Protein AF-I0H9I6-F1 (afdb_monomer_lite)

Organism: Actinoplanes missouriensis (strain ATCC 14538 / DSM 43046 / CBS 188.64 / JCM 3121 / NBRC 102363 / NCIMB 12654 / NRRL B-3342 / UNCC 431) (NCBI:txid512565)

Foldseek 3Di:
DDPPPQQWADACPVVQQVLLVVDQDPVWDNDDCSLQPADPVQFDLQAQQDQKWAGQFAPPLQLCVQQVQFKAWDPDDPGTTITGLDDDRDNSNVSSNSVSSRPTPVSNMHRRRLVPDAPVNNVVSLVCVVVVLVSLVVQLVVQCPDPDPSSVSSSVSSVSSNVCNVPVSQSNSQQVNVCSVPVGIDDPPDDGDHD

Radius of gyration: 16.51 Å; chains: 1; bounding box: 48×42×39 Å

Sequence (195 aa):
MSERNEAQYWDPLPHLGAVFAAEPRPDLRSDLKATFQGKWHERNWRNVPGPIYGAMTDNCWVGRLHAPRHVLYGGDLDYEQEFLYRQPRNVEELHAVVDAVQEDPWAGWACDGDHHWTLSLVREWWQDRRRLRDWITTKHSRWSTSDRDDEREAATGLTDYLAYLDDGLEADLRLYCYFLDNQVGPTAGDHLPPL

pLDDT: mean 91.11, std 12.3, range [34.41, 98.62]

Secondary structure (DSSP, 8-state):
-----PPPP---GGGHHHHHHHS--TTS--SHHHH----GGG--TTSPSSS-EESS---TTTHHHH-TTTEEEEEETTEEEEEESS---SHHHHHHHHHHHHT-TT--EES-GGGT--HHHHHHHHHTHHHHHHHHHHHHHHHTT-SSHHHHHHHHHHHHHHHHHHTTHHHHHHHHHHHHHHSS---TT--PPP-

Structure (mmCIF, N/CA/C/O backbone):
data_AF-I0H9I6-F1
#
_entry.id   AF-I0H9I6-F1
#
loop_
_atom_site.group_PDB
_atom_site.id
_atom_site.type_symbol
_atom_site.label_atom_id
_atom_site.label_alt_id
_atom_site.label_comp_id
_atom_site.label_asym_id
_atom_site.label_entity_id
_atom_site.label_seq_id
_atom_site.pdbx_PDB_ins_code
_atom_site.Cartn_x
_atom_site.Cartn_y
_atom_site.Cartn_z
_atom_site.occupancy
_atom_site.B_iso_or_equiv
_atom_site.auth_seq_id
_atom_site.auth_comp_id
_atom_site.auth_asym_id
_atom_site.auth_atom_id
_atom_site.pdbx_PDB_model_num
ATOM 1 N N . MET A 1 1 ? -28.450 12.922 -11.225 1.00 34.41 1 MET A N 1
ATOM 2 C CA . MET A 1 1 ? -27.788 13.099 -9.917 1.00 34.41 1 MET A CA 1
ATOM 3 C C . MET A 1 1 ? -27.258 11.737 -9.529 1.00 34.41 1 MET A C 1
ATOM 5 O O . MET A 1 1 ? -28.058 10.882 -9.193 1.00 34.41 1 MET A O 1
ATOM 9 N N . SER A 1 2 ? -25.964 11.491 -9.735 1.00 35.00 2 SER A N 1
ATOM 10 C CA . SER A 1 2 ? -25.335 10.247 -9.287 1.00 35.00 2 SER A CA 1
ATOM 11 C C . SER A 1 2 ? -25.079 10.405 -7.798 1.00 35.00 2 SER A C 1
ATOM 13 O O . SER A 1 2 ? -24.340 11.314 -7.415 1.00 35.00 2 SER A O 1
ATOM 15 N N . GLU A 1 3 ? -25.719 9.583 -6.973 1.00 36.78 3 GLU A N 1
ATOM 16 C CA . GLU A 1 3 ? -25.303 9.399 -5.586 1.00 36.78 3 GLU A CA 1
ATOM 17 C C . GLU A 1 3 ? -23.823 9.015 -5.625 1.00 36.78 3 GLU A C 1
ATOM 19 O O . GLU A 1 3 ? -23.436 8.009 -6.223 1.00 36.78 3 GLU A O 1
ATOM 24 N N . ARG A 1 4 ? -22.965 9.887 -5.091 1.00 41.91 4 ARG A N 1
ATOM 25 C CA . ARG A 1 4 ? -21.615 9.477 -4.731 1.00 41.91 4 ARG A CA 1
ATOM 26 C C . ARG A 1 4 ? -21.821 8.516 -3.576 1.00 41.91 4 ARG A C 1
ATOM 28 O O . ARG A 1 4 ? -22.164 8.958 -2.488 1.00 41.91 4 ARG A O 1
ATOM 35 N N . ASN A 1 5 ? -21.705 7.223 -3.857 1.00 44.41 5 ASN A N 1
ATOM 36 C CA . ASN A 1 5 ? -21.603 6.204 -2.830 1.00 44.41 5 ASN A CA 1
ATOM 37 C C . ASN A 1 5 ? -20.409 6.620 -1.957 1.00 44.41 5 ASN A C 1
ATOM 39 O O . ASN A 1 5 ? -19.275 6.619 -2.445 1.00 44.41 5 ASN A O 1
ATOM 43 N N . GLU A 1 6 ? -20.669 7.136 -0.755 1.00 56.31 6 GLU A N 1
ATOM 44 C CA . GLU A 1 6 ? -19.610 7.508 0.180 1.00 56.31 6 GLU A CA 1
ATOM 45 C C . GLU A 1 6 ? -18.795 6.244 0.433 1.00 56.31 6 GLU A C 1
ATOM 47 O O . GLU A 1 6 ? -19.338 5.218 0.838 1.00 56.31 6 GLU A O 1
ATOM 52 N N . ALA A 1 7 ? -17.511 6.281 0.075 1.00 69.75 7 ALA A N 1
ATOM 53 C CA . ALA A 1 7 ? -16.651 5.123 0.221 1.00 69.75 7 ALA A CA 1
ATOM 54 C C . ALA A 1 7 ? -16.622 4.734 1.706 1.00 69.75 7 ALA A C 1
ATOM 56 O O . ALA A 1 7 ? -16.229 5.535 2.550 1.00 69.75 7 ALA A O 1
ATOM 57 N N . GLN A 1 8 ? -17.085 3.529 2.023 1.00 84.94 8 GLN A N 1
ATOM 58 C CA . GLN A 1 8 ? -16.972 2.945 3.353 1.00 84.94 8 GLN A CA 1
ATOM 59 C C . GLN A 1 8 ? -15.623 2.228 3.464 1.00 84.94 8 GLN A C 1
ATOM 61 O O . GLN A 1 8 ? -15.109 1.718 2.465 1.00 84.94 8 GLN A O 1
ATOM 66 N N . TYR A 1 9 ? -15.051 2.165 4.670 1.00 91.62 9 TYR A N 1
ATOM 67 C CA . TYR A 1 9 ? -13.919 1.272 4.915 1.00 91.62 9 TYR A CA 1
ATOM 68 C C . TYR A 1 9 ? -14.351 -0.182 4.688 1.00 91.62 9 TYR A C 1
ATOM 70 O O . TYR A 1 9 ? -15.350 -0.626 5.258 1.00 91.62 9 TYR A O 1
ATOM 78 N N . TRP A 1 10 ? -13.590 -0.910 3.875 1.00 95.19 10 TRP A N 1
ATOM 79 C CA . TRP A 1 10 ? -13.770 -2.338 3.649 1.00 95.19 10 TRP A CA 1
ATOM 80 C C . TRP A 1 10 ? -12.590 -3.082 4.274 1.00 95.19 10 TRP A C 1
ATOM 82 O O . TRP A 1 10 ? -11.452 -2.870 3.865 1.00 95.19 10 TRP A O 1
ATOM 92 N N . ASP A 1 11 ? -12.865 -3.913 5.281 1.00 96.06 11 ASP A N 1
ATOM 93 C CA . ASP A 1 11 ? -11.850 -4.698 5.985 1.00 96.06 11 ASP A CA 1
ATOM 94 C C . ASP A 1 11 ? -11.500 -5.969 5.182 1.00 96.06 11 ASP A C 1
ATOM 96 O O . ASP A 1 11 ? -12.363 -6.839 5.029 1.00 96.06 11 ASP A O 1
ATOM 100 N N . PRO A 1 12 ? -10.262 -6.117 4.671 1.00 96.62 12 PRO A N 1
ATOM 101 C CA . PRO A 1 12 ? -9.860 -7.293 3.906 1.00 96.62 12 PRO A CA 1
ATOM 102 C C . PRO A 1 12 ? -9.609 -8.539 4.766 1.00 96.62 12 PRO A C 1
ATOM 104 O O . PRO A 1 12 ? -9.652 -9.657 4.240 1.00 96.62 12 PRO A O 1
ATOM 107 N N . LEU A 1 13 ? -9.317 -8.397 6.065 1.00 96.50 13 LEU A N 1
ATOM 108 C CA . LEU A 1 13 ? -8.799 -9.500 6.882 1.00 96.50 13 LEU A CA 1
ATOM 109 C C . LEU A 1 13 ? -9.767 -10.690 7.005 1.00 96.50 13 LEU A C 1
ATOM 111 O O . LEU A 1 13 ? -9.312 -11.829 6.843 1.00 96.50 13 LEU A O 1
ATOM 115 N N . PRO A 1 14 ? -11.089 -10.496 7.194 1.00 96.62 14 PRO A N 1
ATOM 116 C CA . PRO A 1 14 ? -12.048 -11.601 7.238 1.00 96.62 14 PRO A CA 1
ATOM 117 C C . PRO A 1 14 ? -12.135 -12.408 5.934 1.00 96.62 14 PRO A C 1
ATOM 119 O O . PRO A 1 14 ? -12.588 -13.553 5.948 1.00 96.62 14 PRO A O 1
ATOM 122 N N . HIS A 1 15 ? -11.711 -11.831 4.806 1.00 95.69 15 HIS A N 1
ATOM 123 C CA . HIS A 1 15 ? -11.832 -12.437 3.479 1.00 95.69 15 HIS A CA 1
ATOM 124 C C . HIS A 1 15 ? -10.587 -13.229 3.055 1.00 95.69 15 HIS A C 1
ATOM 126 O O . HIS A 1 15 ? -10.695 -14.116 2.207 1.00 95.69 15 HIS A O 1
ATOM 132 N N . LEU A 1 16 ? -9.427 -12.979 3.675 1.00 92.88 16 LEU A N 1
ATOM 133 C CA . LEU A 1 16 ? -8.145 -13.604 3.323 1.00 92.88 16 LEU A CA 1
ATOM 134 C C . LEU A 1 16 ? -8.200 -15.138 3.296 1.00 92.88 16 LEU A C 1
ATOM 136 O O . LEU A 1 16 ? -7.707 -15.761 2.359 1.00 92.88 16 LEU A O 1
ATOM 140 N N . GLY A 1 17 ? -8.831 -15.763 4.293 1.00 90.56 17 GLY A N 1
ATOM 141 C CA . GLY A 1 17 ? -8.930 -17.225 4.351 1.00 90.56 17 GLY A CA 1
ATOM 142 C C . GLY A 1 17 ? -9.700 -17.823 3.168 1.00 90.56 17 GLY A C 1
ATOM 143 O O . GLY A 1 17 ? -9.299 -18.853 2.630 1.00 90.56 17 GLY A O 1
ATOM 144 N N . ALA A 1 18 ? -10.778 -17.162 2.735 1.00 91.19 18 ALA A N 1
ATOM 145 C CA . ALA A 1 18 ? -11.568 -17.599 1.587 1.00 91.19 18 ALA A CA 1
ATOM 146 C C . ALA A 1 18 ? -10.812 -17.391 0.267 1.00 91.19 18 ALA A C 1
ATOM 148 O O . ALA A 1 18 ? -10.825 -18.278 -0.582 1.00 91.19 18 ALA A O 1
ATOM 149 N N . VAL A 1 19 ? -10.110 -16.261 0.133 1.00 91.25 19 VAL A N 1
ATOM 150 C CA . VAL A 1 19 ? -9.275 -15.943 -1.035 1.00 91.25 19 VAL A CA 1
ATOM 151 C C . VAL A 1 19 ? -8.197 -17.011 -1.248 1.00 91.25 19 VAL A C 1
ATOM 153 O O . VAL A 1 19 ? -8.081 -17.547 -2.345 1.00 91.25 19 VAL A O 1
ATOM 156 N N . PHE A 1 20 ? -7.478 -17.403 -0.190 1.00 85.44 20 PHE A N 1
ATOM 157 C CA . PHE A 1 20 ? -6.468 -18.470 -0.267 1.00 85.44 20 PHE A CA 1
ATOM 158 C C . PHE A 1 20 ? -7.057 -19.847 -0.589 1.00 85.44 20 PHE A C 1
ATOM 160 O O . PHE A 1 20 ? -6.417 -20.654 -1.257 1.00 85.44 20 PHE A O 1
ATOM 167 N N . ALA A 1 21 ? -8.265 -20.139 -0.103 1.00 84.56 21 ALA A N 1
ATOM 168 C CA . ALA A 1 21 ? -8.906 -21.429 -0.332 1.00 84.56 21 ALA A CA 1
ATOM 169 C C . ALA A 1 21 ? -9.466 -21.587 -1.758 1.00 84.56 21 ALA A C 1
ATOM 171 O O . ALA A 1 21 ? -9.650 -22.717 -2.209 1.00 84.56 21 ALA A O 1
ATOM 172 N N . ALA A 1 22 ? -9.767 -20.483 -2.447 1.00 83.00 22 ALA A N 1
ATOM 173 C CA . ALA A 1 22 ? -10.415 -20.506 -3.755 1.00 83.00 22 ALA A CA 1
ATOM 174 C C . ALA A 1 22 ? -9.489 -20.990 -4.884 1.00 83.0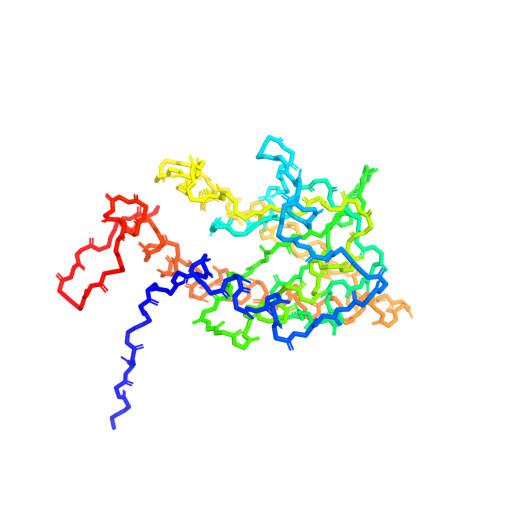0 22 ALA A C 1
ATOM 176 O O . ALA A 1 22 ? -9.952 -21.695 -5.779 1.00 83.00 22 ALA A O 1
ATOM 177 N N . GLU A 1 23 ? -8.194 -20.659 -4.829 1.00 71.25 23 GLU A N 1
ATOM 178 C CA . GLU A 1 23 ? -7.221 -20.989 -5.880 1.00 71.25 23 GLU A CA 1
ATOM 179 C C . GLU A 1 23 ? -5.919 -21.560 -5.292 1.00 71.25 23 GLU A C 1
ATOM 181 O O . GLU A 1 23 ? -4.914 -20.859 -5.163 1.00 71.25 23 GLU A O 1
ATOM 186 N N . PRO A 1 24 ? -5.901 -22.851 -4.913 1.00 69.12 24 PRO A N 1
ATOM 187 C CA . PRO A 1 24 ? -4.692 -23.478 -4.400 1.00 69.12 24 PRO A CA 1
ATOM 188 C C . PRO A 1 24 ? -3.628 -23.579 -5.501 1.00 69.12 24 PRO A C 1
ATOM 190 O O . PRO A 1 24 ? -3.793 -24.299 -6.487 1.00 69.12 24 PRO A O 1
ATOM 193 N N . ARG A 1 25 ? -2.507 -22.882 -5.305 1.00 71.94 25 ARG A N 1
ATOM 194 C CA . ARG A 1 25 ? -1.320 -22.916 -6.170 1.00 71.94 25 ARG A CA 1
ATOM 195 C C . ARG A 1 25 ? -0.322 -23.930 -5.586 1.00 71.94 25 ARG A C 1
ATOM 197 O O . ARG A 1 25 ? 0.340 -23.608 -4.604 1.00 71.94 25 ARG A O 1
ATOM 204 N N . PRO A 1 26 ? -0.210 -25.159 -6.130 1.00 67.12 26 PRO A N 1
ATOM 205 C CA . PRO A 1 26 ? 0.548 -26.247 -5.497 1.00 67.12 26 PRO A CA 1
ATOM 206 C C . PRO A 1 26 ? 2.055 -25.979 -5.382 1.00 67.12 26 PRO A C 1
ATOM 208 O O . PRO A 1 26 ? 2.703 -26.556 -4.512 1.00 67.12 26 PRO A O 1
ATOM 211 N N . ASP A 1 27 ? 2.592 -25.101 -6.231 1.00 74.75 27 ASP A N 1
ATOM 212 C CA . ASP A 1 27 ? 4.004 -24.704 -6.224 1.00 74.75 27 ASP A CA 1
ATOM 213 C C . ASP A 1 27 ? 4.285 -23.482 -5.329 1.00 74.75 27 ASP A C 1
ATOM 215 O O . ASP A 1 27 ? 5.442 -23.102 -5.148 1.00 74.75 27 ASP A O 1
ATOM 219 N N . LEU A 1 28 ? 3.243 -22.866 -4.758 1.00 76.06 28 LEU A N 1
ATOM 220 C CA . LEU A 1 28 ? 3.344 -21.707 -3.872 1.00 76.06 28 LEU A CA 1
ATOM 221 C C . LEU A 1 28 ? 2.951 -22.080 -2.439 1.00 76.06 28 LEU A C 1
ATOM 223 O O . LEU A 1 28 ? 2.528 -23.196 -2.130 1.00 76.06 28 LEU A O 1
ATOM 227 N N . ARG A 1 29 ? 3.153 -21.137 -1.518 1.00 78.62 29 ARG A N 1
ATOM 228 C CA . ARG A 1 29 ? 2.903 -21.354 -0.089 1.00 78.62 29 ARG A CA 1
ATOM 229 C C . ARG A 1 29 ? 1.420 -21.633 0.154 1.00 78.62 29 ARG A C 1
ATOM 231 O O . ARG A 1 29 ? 0.553 -20.902 -0.309 1.00 78.62 29 ARG A O 1
ATOM 238 N N . SER A 1 30 ? 1.139 -22.690 0.912 1.00 71.44 30 SER A N 1
ATOM 239 C CA . SER A 1 30 ? -0.206 -23.266 1.009 1.00 71.44 30 SER A CA 1
ATOM 240 C C . SER A 1 30 ? -1.120 -22.615 2.048 1.00 71.44 30 SER A C 1
ATOM 242 O O . SER A 1 30 ? -2.286 -22.993 2.137 1.00 71.44 30 SER A O 1
ATOM 244 N N . ASP A 1 31 ? -0.618 -21.689 2.872 1.00 82.38 31 ASP A N 1
ATOM 245 C CA . ASP A 1 31 ? -1.428 -21.018 3.889 1.00 82.38 31 ASP A CA 1
ATOM 246 C C . ASP A 1 31 ? -0.976 -19.578 4.197 1.00 82.38 31 ASP A C 1
ATOM 248 O O . ASP A 1 31 ? 0.123 -19.139 3.838 1.00 82.38 31 ASP A O 1
ATOM 252 N N . LEU A 1 32 ? -1.857 -18.844 4.887 1.00 87.81 32 LEU A N 1
ATOM 253 C CA . LEU A 1 32 ? -1.654 -17.449 5.287 1.00 87.81 32 LEU A CA 1
ATOM 254 C C . LEU A 1 32 ? -0.397 -17.250 6.135 1.00 87.81 32 LEU A C 1
ATOM 256 O O . LEU A 1 32 ? 0.315 -16.270 5.950 1.00 87.81 32 LEU A O 1
ATOM 260 N N . LYS A 1 33 ? -0.104 -18.172 7.055 1.00 88.00 33 LYS A N 1
ATOM 261 C CA . LYS A 1 33 ? 1.008 -18.037 8.002 1.00 88.00 33 LYS A CA 1
ATOM 262 C C . LYS A 1 33 ? 2.354 -18.233 7.312 1.00 88.00 33 LYS A C 1
ATOM 264 O O . LYS A 1 33 ? 3.329 -17.585 7.676 1.00 88.00 33 LYS A O 1
ATOM 269 N N . ALA A 1 34 ? 2.412 -19.127 6.332 1.00 89.31 34 ALA A N 1
ATOM 270 C CA . ALA A 1 34 ? 3.588 -19.309 5.498 1.00 89.31 34 ALA A CA 1
ATOM 271 C C . ALA A 1 34 ? 3.791 -18.126 4.540 1.00 89.31 34 ALA A C 1
ATOM 273 O O . ALA A 1 34 ? 4.932 -17.813 4.207 1.00 89.31 34 ALA A O 1
ATOM 274 N N . THR A 1 35 ? 2.710 -17.473 4.112 1.00 91.06 35 THR A N 1
ATOM 275 C CA . THR A 1 35 ? 2.744 -16.399 3.108 1.00 91.06 35 THR A CA 1
ATOM 276 C C . THR A 1 35 ? 3.028 -15.020 3.699 1.00 91.06 35 THR A C 1
ATOM 278 O O . THR A 1 35 ? 3.812 -14.267 3.131 1.00 91.06 35 THR A O 1
ATOM 281 N N . PHE A 1 36 ? 2.442 -14.707 4.853 1.00 95.06 36 PHE A N 1
ATOM 282 C CA . PHE A 1 36 ? 2.590 -13.418 5.522 1.00 95.06 36 PHE A CA 1
ATOM 283 C C . PHE A 1 36 ? 3.562 -13.524 6.708 1.00 95.06 36 PHE A C 1
ATOM 285 O O . PHE A 1 36 ? 3.136 -13.692 7.852 1.00 95.06 36 PHE A O 1
ATOM 292 N N . GLN A 1 37 ? 4.870 -13.456 6.441 1.00 96.56 37 GLN A N 1
ATOM 293 C CA . GLN A 1 37 ? 5.930 -13.536 7.463 1.00 96.56 37 GLN A CA 1
ATOM 294 C C . GLN A 1 37 ? 6.690 -12.216 7.673 1.00 96.56 37 GLN A C 1
ATOM 296 O O . GLN A 1 37 ? 7.634 -12.164 8.470 1.00 96.56 37 GLN A O 1
ATOM 301 N N . GLY A 1 38 ? 6.285 -11.149 6.983 1.00 96.75 38 GLY A N 1
ATOM 302 C CA . GLY A 1 38 ? 6.851 -9.816 7.127 1.00 96.75 38 GLY A CA 1
ATOM 303 C C . GLY A 1 38 ? 6.786 -9.303 8.564 1.00 96.75 38 GLY A C 1
ATOM 304 O O . GLY A 1 38 ? 5.896 -9.653 9.342 1.00 96.75 38 GLY A O 1
ATOM 305 N N . LYS A 1 39 ? 7.747 -8.452 8.931 1.00 97.50 39 LYS A N 1
ATOM 306 C CA . LYS A 1 39 ? 7.822 -7.867 10.273 1.00 97.50 39 LYS A CA 1
ATOM 307 C C . LYS A 1 39 ? 7.560 -6.374 10.222 1.00 97.50 39 LYS A C 1
ATOM 309 O O . LYS A 1 39 ? 8.152 -5.646 9.431 1.00 97.50 39 LYS A O 1
ATOM 314 N N . TRP A 1 40 ? 6.772 -5.891 11.174 1.00 97.75 40 TRP A N 1
ATOM 315 C CA . TRP A 1 40 ? 6.394 -4.482 11.270 1.00 97.75 40 TRP A CA 1
ATOM 316 C C . TRP A 1 40 ? 7.568 -3.485 11.269 1.00 97.75 40 TRP A C 1
ATOM 318 O O . TRP A 1 40 ? 7.490 -2.408 10.671 1.00 97.75 40 TRP A O 1
ATOM 328 N N . HIS A 1 41 ? 8.671 -3.823 11.942 1.00 96.38 41 HIS A N 1
ATOM 329 C CA . HIS A 1 41 ? 9.855 -2.959 12.013 1.00 96.38 41 HIS A CA 1
ATOM 330 C C . HIS A 1 41 ? 10.685 -2.955 10.718 1.00 96.38 41 HIS A C 1
ATOM 332 O O . HIS A 1 41 ? 11.526 -2.078 10.550 1.00 96.38 41 HIS A O 1
ATOM 338 N N . GLU A 1 42 ? 10.433 -3.899 9.809 1.00 94.81 42 GLU A N 1
ATOM 339 C CA . GLU A 1 42 ? 11.049 -4.005 8.481 1.00 94.81 42 GLU A CA 1
ATOM 340 C C . GLU A 1 42 ? 10.141 -3.413 7.383 1.00 94.81 42 GLU A C 1
ATOM 342 O O . GLU A 1 42 ? 10.503 -3.453 6.210 1.00 94.81 42 GLU A O 1
ATOM 347 N N . ARG A 1 43 ? 8.958 -2.877 7.735 1.00 95.00 43 ARG A N 1
ATOM 348 C CA . ARG A 1 43 ? 7.978 -2.367 6.763 1.00 95.00 43 ARG A CA 1
ATOM 349 C C . ARG A 1 43 ? 8.589 -1.321 5.831 1.00 95.00 43 ARG A C 1
ATOM 351 O O . ARG A 1 43 ? 9.266 -0.389 6.276 1.00 95.00 43 ARG A O 1
ATOM 358 N N . ASN A 1 44 ? 8.259 -1.403 4.546 1.00 94.56 44 ASN A N 1
ATOM 359 C CA . ASN A 1 44 ? 8.623 -0.357 3.602 1.00 94.56 44 ASN A CA 1
ATOM 360 C C . ASN A 1 44 ? 7.873 0.934 3.965 1.00 94.56 44 ASN A C 1
ATOM 362 O O . ASN A 1 44 ? 6.647 0.946 4.098 1.00 94.56 44 ASN A O 1
ATOM 366 N N . TRP A 1 45 ? 8.597 2.041 4.120 1.00 94.94 45 TRP A N 1
ATOM 367 C CA . TRP A 1 45 ? 8.012 3.323 4.530 1.00 94.94 45 TRP A CA 1
ATOM 368 C C . TRP A 1 45 ? 7.010 3.892 3.509 1.00 94.94 45 TRP A C 1
ATOM 370 O O . TRP A 1 45 ? 6.239 4.787 3.846 1.00 94.94 45 TRP A O 1
ATOM 380 N N . ARG A 1 46 ? 7.000 3.373 2.273 1.00 95.94 46 ARG A N 1
ATOM 381 C CA . ARG A 1 46 ? 6.100 3.797 1.188 1.00 95.94 46 ARG A CA 1
ATOM 382 C C . ARG A 1 46 ? 4.758 3.082 1.172 1.00 95.94 46 ARG A C 1
ATOM 384 O O . ARG A 1 46 ? 3.897 3.497 0.394 1.00 95.94 46 ARG A O 1
ATOM 391 N N . ASN A 1 47 ? 4.591 2.028 1.977 1.00 97.44 47 ASN A N 1
ATOM 392 C CA . ASN A 1 47 ? 3.288 1.390 2.113 1.00 97.44 47 ASN A CA 1
ATOM 393 C C . ASN A 1 47 ? 2.266 2.439 2.549 1.00 97.44 47 ASN A C 1
ATOM 395 O O . ASN A 1 47 ? 2.505 3.164 3.517 1.00 97.44 47 ASN A O 1
ATOM 399 N N . VAL A 1 48 ? 1.128 2.486 1.867 1.00 98.25 48 VAL A N 1
ATOM 400 C CA . VAL A 1 48 ? -0.038 3.193 2.386 1.00 98.25 48 VAL A CA 1
ATOM 401 C C . VAL A 1 48 ? -0.502 2.475 3.656 1.00 98.25 48 VAL A C 1
ATOM 403 O O . VAL A 1 48 ? -0.682 1.252 3.611 1.00 98.25 48 VAL A O 1
ATOM 406 N N . PRO A 1 49 ? -0.706 3.202 4.774 1.00 98.62 49 PRO A N 1
ATOM 407 C CA . PRO A 1 49 ? -1.214 2.619 6.007 1.00 98.62 49 PRO A CA 1
ATOM 408 C C . PRO A 1 49 ? -2.466 1.763 5.796 1.00 98.62 49 PRO A C 1
ATOM 410 O O . PRO A 1 49 ? -3.372 2.137 5.053 1.00 98.62 49 PRO A O 1
ATOM 413 N N . GLY A 1 50 ? -2.490 0.609 6.454 1.00 98.44 50 GLY A N 1
ATOM 414 C CA . GLY A 1 50 ? -3.530 -0.398 6.301 1.00 98.44 50 GLY A CA 1
ATOM 415 C C . GLY A 1 50 ? -3.101 -1.767 6.835 1.00 98.44 50 GLY A C 1
ATOM 416 O O . GLY A 1 50 ? -1.951 -1.919 7.275 1.00 98.44 50 GLY A O 1
ATOM 417 N N . PRO A 1 51 ? -4.003 -2.758 6.766 1.00 98.12 51 PRO A N 1
ATOM 418 C CA . PRO A 1 51 ? -3.787 -4.097 7.311 1.00 98.12 51 PRO A CA 1
ATOM 419 C C . PRO A 1 51 ? -2.673 -4.865 6.601 1.00 98.12 51 PRO A C 1
ATOM 421 O O . PRO A 1 51 ? -1.925 -5.596 7.250 1.00 98.12 51 PRO A O 1
ATOM 424 N N . ILE A 1 52 ? -2.541 -4.701 5.280 1.00 98.56 52 ILE A N 1
ATOM 425 C CA . ILE A 1 52 ? -1.568 -5.425 4.452 1.00 98.56 52 ILE A CA 1
ATOM 426 C C . ILE A 1 52 ? -0.404 -4.500 4.095 1.00 98.56 52 ILE A C 1
ATOM 428 O O . ILE A 1 52 ? -0.614 -3.368 3.660 1.00 98.56 52 ILE A O 1
ATOM 432 N N . TYR A 1 53 ? 0.833 -4.967 4.253 1.00 98.44 53 TYR A N 1
ATOM 433 C CA . TYR A 1 53 ? 2.026 -4.181 3.931 1.00 98.44 53 TYR A CA 1
ATOM 434 C C . TYR A 1 53 ? 3.205 -5.058 3.498 1.00 98.44 53 TYR A C 1
ATOM 436 O O . TYR A 1 53 ? 3.363 -6.187 3.960 1.00 98.44 53 TYR A O 1
ATOM 444 N N . GLY A 1 54 ? 4.058 -4.517 2.627 1.00 96.38 54 GLY A N 1
ATOM 445 C CA . GLY A 1 54 ? 5.349 -5.121 2.287 1.00 96.38 54 GLY A CA 1
ATOM 446 C C . GLY A 1 54 ? 6.414 -4.764 3.327 1.00 96.38 54 GLY A C 1
ATOM 447 O O . GLY A 1 54 ? 6.545 -3.594 3.701 1.00 96.38 54 GLY A O 1
ATOM 448 N N . ALA A 1 55 ? 7.175 -5.743 3.808 1.00 94.88 55 ALA A N 1
ATOM 449 C CA . ALA A 1 55 ? 8.346 -5.540 4.660 1.00 94.88 55 ALA A CA 1
ATOM 450 C C . ALA A 1 55 ? 9.632 -5.907 3.910 1.00 94.88 55 ALA A C 1
ATOM 452 O O . ALA A 1 55 ? 9.970 -5.236 2.937 1.00 94.88 55 ALA A O 1
ATOM 453 N N . MET A 1 56 ? 10.342 -6.957 4.326 1.00 93.06 56 MET A N 1
ATOM 454 C CA . MET A 1 56 ? 11.519 -7.458 3.612 1.00 93.06 56 MET A CA 1
ATOM 455 C C . MET A 1 56 ? 11.106 -8.343 2.426 1.00 93.06 56 MET A C 1
ATOM 457 O 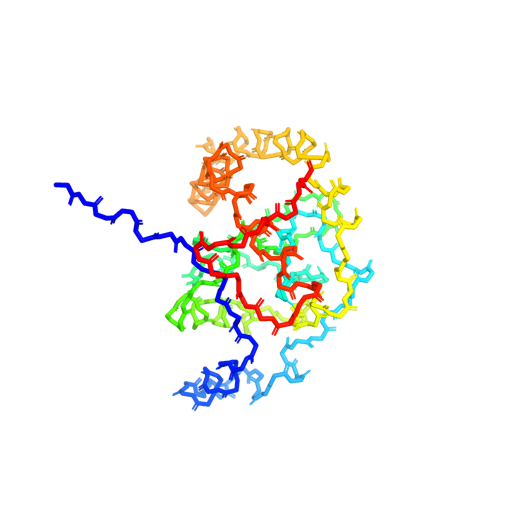O . MET A 1 56 ? 11.337 -9.549 2.432 1.00 93.06 56 MET A O 1
ATOM 461 N N . THR A 1 57 ? 10.425 -7.741 1.456 1.00 93.19 57 THR A N 1
ATOM 462 C CA . THR A 1 57 ? 9.999 -8.385 0.208 1.00 93.19 57 THR A CA 1
ATOM 463 C C . THR A 1 57 ? 11.142 -8.404 -0.807 1.00 93.19 57 THR A C 1
ATOM 465 O O . THR A 1 57 ? 12.028 -7.545 -0.775 1.00 93.19 57 THR A O 1
ATOM 468 N N . ASP A 1 58 ? 11.110 -9.358 -1.731 1.00 88.94 58 ASP A N 1
ATOM 469 C CA . ASP A 1 58 ? 11.894 -9.317 -2.967 1.00 88.94 58 ASP A CA 1
ATOM 470 C C . ASP A 1 58 ? 10.937 -9.045 -4.122 1.00 88.94 58 ASP A C 1
ATOM 472 O O . ASP A 1 58 ? 9.967 -9.779 -4.307 1.00 88.94 58 ASP A O 1
ATOM 476 N N . ASN A 1 59 ? 11.172 -7.966 -4.872 1.00 81.19 59 ASN A N 1
ATOM 477 C CA . ASN A 1 59 ? 10.235 -7.590 -5.916 1.00 81.19 59 ASN A CA 1
ATOM 478 C C . ASN A 1 59 ? 10.201 -8.544 -7.094 1.00 81.19 59 ASN A C 1
ATOM 480 O O . ASN A 1 59 ? 9.139 -8.671 -7.696 1.00 81.19 59 ASN A O 1
ATOM 484 N N . CYS A 1 60 ? 11.326 -9.176 -7.449 1.00 88.69 60 CYS A N 1
ATOM 485 C CA . CYS A 1 60 ? 11.486 -9.993 -8.657 1.00 88.69 60 CYS A CA 1
ATOM 486 C C . CYS A 1 60 ? 10.817 -9.433 -9.941 1.00 88.69 60 CYS A C 1
ATOM 488 O O . CYS A 1 60 ? 10.675 -10.150 -10.928 1.00 88.69 60 CYS A O 1
ATOM 490 N N . TRP A 1 61 ? 10.412 -8.159 -9.948 1.00 91.56 61 TRP A N 1
ATOM 491 C CA . TRP A 1 61 ? 9.508 -7.526 -10.907 1.00 91.56 61 TRP A CA 1
ATOM 492 C C . TRP A 1 61 ? 8.158 -8.236 -11.158 1.00 91.56 61 TRP A C 1
ATOM 494 O O . TRP A 1 61 ? 7.578 -8.064 -12.234 1.00 91.56 61 TRP A O 1
ATOM 504 N N . VAL A 1 62 ? 7.607 -8.973 -10.184 1.00 91.50 62 VAL A N 1
ATOM 505 C CA . VAL A 1 62 ? 6.403 -9.812 -10.380 1.00 91.50 62 VAL A CA 1
ATOM 506 C C . VAL A 1 62 ? 5.112 -9.266 -9.774 1.00 91.50 62 VAL A C 1
ATOM 508 O O . VAL A 1 62 ? 4.064 -9.400 -10.407 1.00 91.50 62 VAL A O 1
ATOM 511 N N . GLY A 1 63 ? 5.123 -8.601 -8.617 1.00 93.06 63 GLY A N 1
ATOM 512 C CA . GLY A 1 63 ?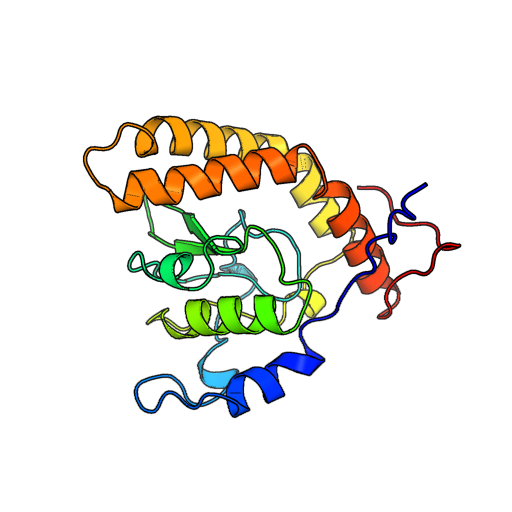 3.881 -8.254 -7.915 1.00 93.06 63 GLY A CA 1
ATOM 513 C C . GLY A 1 63 ? 2.939 -7.342 -8.710 1.00 93.06 63 GLY A C 1
ATOM 514 O O . GLY A 1 63 ? 1.716 -7.495 -8.650 1.00 93.06 63 GLY A O 1
ATOM 515 N N . ARG A 1 64 ? 3.467 -6.436 -9.546 1.00 94.75 64 ARG A N 1
ATOM 516 C CA . ARG A 1 64 ? 2.637 -5.603 -10.442 1.00 94.75 64 ARG A CA 1
ATOM 517 C C . ARG A 1 64 ? 2.009 -6.369 -11.598 1.00 94.75 64 ARG A C 1
ATOM 519 O O . ARG A 1 64 ? 1.007 -5.895 -12.122 1.00 94.75 64 ARG A O 1
ATOM 526 N N . LEU A 1 65 ? 2.545 -7.524 -11.990 1.00 95.00 65 LEU A N 1
ATOM 527 C CA . LEU A 1 65 ? 1.929 -8.354 -13.032 1.00 95.00 65 LEU A CA 1
ATOM 528 C C . LEU A 1 65 ? 0.561 -8.884 -12.578 1.00 95.00 65 LEU A C 1
ATOM 530 O O . LEU A 1 65 ? -0.324 -9.087 -13.407 1.00 95.00 65 LEU A O 1
ATOM 534 N N . HIS A 1 66 ? 0.381 -9.046 -11.263 1.00 95.19 66 HIS A N 1
ATOM 535 C CA . HIS A 1 66 ? -0.851 -9.524 -10.637 1.00 95.19 66 HIS A CA 1
ATOM 536 C C . HIS A 1 66 ? -1.708 -8.377 -10.086 1.00 95.19 66 HIS A C 1
ATOM 538 O O . HIS A 1 66 ? -2.918 -8.345 -10.303 1.00 95.19 66 HIS A O 1
ATOM 544 N N . ALA A 1 67 ? -1.088 -7.391 -9.427 1.00 97.19 67 ALA A N 1
ATOM 545 C CA . ALA A 1 67 ? -1.786 -6.298 -8.750 1.00 97.19 67 ALA A CA 1
ATOM 546 C C . ALA A 1 67 ? -1.270 -4.900 -9.157 1.00 97.19 67 ALA A C 1
ATOM 548 O O . ALA A 1 67 ? -0.840 -4.121 -8.296 1.00 97.19 67 ALA A O 1
ATOM 549 N N . PRO A 1 68 ? -1.354 -4.505 -10.444 1.00 97.00 68 PRO A N 1
ATOM 550 C CA . PRO A 1 68 ? -0.761 -3.256 -10.944 1.00 97.00 68 PRO A CA 1
ATOM 551 C C . PRO A 1 68 ? -1.365 -1.991 -10.315 1.00 97.00 68 PRO A C 1
ATOM 553 O O . PRO A 1 68 ? -0.729 -0.937 -10.319 1.00 97.00 68 PRO A O 1
ATOM 556 N N . ARG A 1 69 ? -2.579 -2.098 -9.756 1.00 97.06 69 ARG A N 1
ATOM 557 C CA . ARG A 1 69 ? -3.304 -1.009 -9.079 1.00 97.06 69 ARG A CA 1
ATOM 558 C C . ARG A 1 69 ? -3.021 -0.896 -7.574 1.00 97.06 69 ARG A C 1
ATOM 560 O O . ARG A 1 69 ? -3.573 0.002 -6.936 1.00 97.06 69 ARG A O 1
ATOM 567 N N . HIS A 1 70 ? -2.211 -1.802 -7.021 1.00 98.31 70 HIS A N 1
ATOM 568 C CA . HIS A 1 70 ? -1.965 -1.917 -5.579 1.00 98.31 70 HIS A CA 1
ATOM 569 C C . HIS A 1 70 ? -0.484 -2.023 -5.224 1.00 98.31 70 HIS A C 1
ATOM 571 O O . HIS A 1 70 ? -0.067 -1.436 -4.229 1.00 98.31 70 HIS A O 1
ATOM 577 N N . VAL A 1 71 ? 0.312 -2.742 -6.016 1.00 97.50 71 VAL A N 1
ATOM 578 C CA . VAL A 1 71 ? 1.730 -3.005 -5.740 1.00 97.50 71 VAL A CA 1
ATOM 579 C C . VAL A 1 71 ? 2.619 -2.050 -6.534 1.00 97.50 71 VAL A C 1
ATOM 581 O O . VAL A 1 71 ? 2.320 -1.701 -7.674 1.00 97.50 71 VAL A O 1
ATOM 584 N N . LEU A 1 72 ? 3.720 -1.600 -5.942 1.00 95.75 72 LEU A N 1
ATOM 585 C CA . LEU A 1 72 ? 4.782 -0.845 -6.609 1.00 95.75 72 LEU A CA 1
ATOM 586 C C . LEU A 1 72 ? 6.157 -1.317 -6.129 1.00 95.75 72 LEU A C 1
ATOM 588 O O . LEU A 1 72 ? 6.287 -1.926 -5.069 1.00 95.75 72 LEU A O 1
ATOM 592 N N . TYR A 1 73 ? 7.190 -0.993 -6.908 1.00 93.56 73 TYR A N 1
ATOM 593 C CA . TYR A 1 73 ? 8.566 -1.402 -6.641 1.00 93.56 73 TYR A CA 1
ATOM 594 C C . TYR A 1 73 ? 9.390 -0.251 -6.043 1.00 93.56 73 TYR A C 1
ATOM 596 O O . TYR A 1 73 ? 9.440 0.867 -6.560 1.00 93.56 73 TYR A O 1
ATOM 604 N N . GLY A 1 74 ? 10.053 -0.519 -4.924 1.00 83.56 74 GLY A N 1
ATOM 605 C CA . GLY A 1 74 ? 10.979 0.359 -4.224 1.00 83.56 74 GLY A CA 1
ATOM 606 C C . GLY A 1 74 ? 12.414 0.088 -4.658 1.00 83.56 74 GLY A C 1
ATOM 607 O O . GLY A 1 74 ? 13.108 -0.688 -4.023 1.00 83.56 74 GLY A O 1
ATOM 608 N N . GLY A 1 75 ? 12.876 0.726 -5.733 1.00 67.56 75 GLY A N 1
ATOM 609 C CA . GLY A 1 75 ? 14.237 0.518 -6.253 1.00 67.56 75 GLY A CA 1
ATOM 610 C C . GLY A 1 75 ? 15.322 1.385 -5.600 1.00 67.56 75 GLY A C 1
ATOM 611 O O . GLY A 1 75 ? 16.050 2.063 -6.329 1.00 67.56 75 GLY A O 1
ATOM 612 N N . ASP A 1 76 ? 15.409 1.469 -4.274 1.00 62.91 76 ASP A N 1
ATOM 613 C CA . ASP A 1 76 ? 16.483 2.239 -3.619 1.00 62.91 76 ASP A CA 1
ATOM 614 C C . ASP A 1 76 ? 17.687 1.343 -3.274 1.00 62.91 76 ASP A C 1
ATOM 616 O O . ASP A 1 76 ? 17.543 0.135 -3.134 1.00 62.91 76 ASP A O 1
ATOM 620 N N . LEU A 1 77 ? 18.877 1.956 -3.185 1.00 51.44 77 LEU A N 1
ATOM 621 C CA . LEU A 1 77 ? 20.222 1.359 -3.320 1.00 51.44 77 LEU A CA 1
ATOM 622 C C . LEU A 1 77 ? 20.642 0.242 -2.338 1.00 51.44 77 LEU A C 1
ATOM 624 O O . LEU A 1 77 ? 21.799 -0.161 -2.397 1.00 51.44 77 LEU A O 1
ATOM 628 N N . ASP A 1 78 ? 19.746 -0.299 -1.514 1.00 47.25 78 ASP A N 1
ATOM 629 C CA . ASP A 1 78 ? 20.071 -1.418 -0.620 1.00 47.25 78 ASP A CA 1
ATOM 630 C C . ASP A 1 78 ? 19.228 -2.678 -0.880 1.00 47.25 78 ASP A C 1
ATOM 632 O O . ASP A 1 78 ? 19.792 -3.764 -0.807 1.00 47.25 78 ASP A O 1
ATOM 636 N N . TYR A 1 79 ? 17.941 -2.575 -1.257 1.00 56.25 79 TYR A N 1
ATOM 637 C CA . TYR A 1 79 ? 17.098 -3.729 -1.625 1.00 56.25 79 TYR A CA 1
ATOM 638 C C . TYR A 1 79 ? 15.939 -3.322 -2.546 1.00 56.25 79 TYR A C 1
ATOM 640 O O . TYR A 1 79 ? 15.281 -2.301 -2.336 1.00 56.25 79 TYR A O 1
ATOM 648 N N . GLU A 1 80 ? 15.666 -4.163 -3.541 1.00 77.25 80 GLU A N 1
ATOM 649 C CA . GLU A 1 80 ? 14.549 -4.062 -4.480 1.00 77.25 80 GLU A CA 1
ATOM 650 C C . GLU A 1 80 ? 13.268 -4.646 -3.851 1.00 77.25 80 GLU A C 1
ATOM 652 O O . GLU A 1 80 ? 12.905 -5.790 -4.091 1.00 77.25 80 GLU A O 1
ATOM 657 N N . GLN A 1 81 ? 12.593 -3.864 -3.002 1.00 90.38 81 GLN A N 1
ATOM 658 C CA . GLN A 1 81 ? 11.380 -4.300 -2.288 1.00 90.38 81 GLN A CA 1
ATOM 659 C C . GLN A 1 81 ? 10.094 -3.961 -3.047 1.00 90.38 81 GLN A C 1
ATOM 661 O O . GLN A 1 81 ? 10.031 -2.965 -3.765 1.00 90.38 81 GLN A O 1
ATOM 666 N N . GLU A 1 82 ? 9.030 -4.716 -2.816 1.00 94.12 82 GLU A N 1
ATOM 667 C CA . GLU A 1 82 ? 7.649 -4.336 -3.138 1.00 94.12 82 GLU A CA 1
ATOM 668 C C . GLU A 1 82 ? 6.966 -3.649 -1.960 1.00 94.12 82 GLU A C 1
ATOM 670 O O . GLU A 1 82 ? 7.268 -3.909 -0.792 1.00 94.12 82 GLU A O 1
ATOM 675 N N . PHE A 1 83 ? 5.996 -2.795 -2.265 1.00 96.31 83 PHE A N 1
ATOM 676 C CA . PHE A 1 83 ? 5.125 -2.187 -1.268 1.00 96.31 83 PHE A CA 1
ATOM 677 C C . PHE A 1 83 ? 3.714 -1.979 -1.819 1.00 96.31 83 PHE A C 1
ATOM 679 O O . PHE A 1 83 ? 3.510 -1.879 -3.031 1.00 96.31 83 PHE A O 1
ATOM 686 N N . LEU A 1 84 ? 2.740 -1.871 -0.915 1.00 97.62 84 LEU A N 1
ATOM 687 C CA . LEU A 1 84 ? 1.351 -1.587 -1.255 1.00 97.62 84 LEU A CA 1
ATOM 688 C C . LEU A 1 84 ? 1.108 -0.076 -1.279 1.00 97.62 84 LEU A C 1
ATOM 690 O O . LEU A 1 84 ? 1.169 0.581 -0.242 1.00 97.62 84 LEU A O 1
ATOM 694 N N . TYR A 1 85 ? 0.798 0.498 -2.435 1.00 97.56 85 TYR A N 1
ATOM 695 C CA . TYR A 1 85 ? 0.438 1.915 -2.548 1.00 97.56 85 TYR A CA 1
ATOM 696 C C . TYR A 1 85 ? -1.074 2.170 -2.488 1.00 97.56 85 TYR A C 1
ATOM 698 O O . TYR A 1 85 ? -1.515 3.320 -2.467 1.00 97.56 85 TYR A O 1
ATOM 706 N N . ARG A 1 86 ? -1.885 1.107 -2.456 1.00 97.81 86 ARG A N 1
ATOM 707 C CA . ARG A 1 86 ? -3.336 1.178 -2.262 1.00 97.81 86 ARG A CA 1
ATOM 708 C C . ARG A 1 86 ? -3.858 -0.129 -1.665 1.00 97.81 86 ARG A C 1
ATOM 710 O O . ARG A 1 86 ? -3.663 -1.188 -2.253 1.00 97.81 86 ARG A O 1
ATOM 717 N N . GLN A 1 87 ? -4.553 -0.042 -0.532 1.00 98.12 87 GLN A N 1
ATOM 718 C CA . GLN A 1 87 ? -5.230 -1.189 0.085 1.00 98.12 87 GLN A CA 1
ATOM 719 C C . GLN A 1 87 ? -6.382 -1.691 -0.811 1.00 98.12 87 GLN A C 1
ATOM 721 O O . GLN A 1 87 ? -7.017 -0.865 -1.476 1.00 98.12 87 GLN A O 1
ATOM 726 N N . PRO A 1 88 ? -6.646 -3.009 -0.869 1.00 97.69 88 PRO A N 1
ATOM 727 C CA . PRO A 1 88 ? -7.787 -3.551 -1.604 1.00 97.69 88 PRO A CA 1
ATOM 728 C C . PRO A 1 88 ? -9.106 -3.108 -0.960 1.00 97.69 88 PRO A C 1
ATOM 730 O O . PRO A 1 88 ? -9.195 -3.001 0.262 1.00 97.69 88 PRO A O 1
ATOM 733 N N . ARG A 1 89 ? -10.134 -2.852 -1.773 1.00 96.19 89 ARG A N 1
ATOM 734 C CA . ARG A 1 89 ? -11.455 -2.367 -1.320 1.00 96.19 89 ARG A CA 1
ATOM 735 C C . ARG A 1 89 ? -12.606 -3.343 -1.569 1.00 96.19 89 ARG A C 1
ATOM 737 O O . ARG A 1 89 ? -13.762 -3.013 -1.312 1.00 96.19 89 ARG A O 1
ATOM 744 N N . ASN A 1 90 ? -12.309 -4.504 -2.135 1.00 96.31 90 ASN A N 1
ATOM 745 C CA . ASN A 1 90 ? -13.258 -5.574 -2.413 1.00 96.31 90 ASN A CA 1
ATOM 746 C C . ASN A 1 90 ? -12.505 -6.904 -2.565 1.00 96.31 90 ASN A C 1
ATOM 748 O O . ASN A 1 90 ? -11.271 -6.948 -2.562 1.00 96.31 90 ASN A O 1
ATOM 752 N N . VAL A 1 91 ? -13.265 -7.993 -2.678 1.00 96.38 91 VAL A N 1
ATOM 753 C CA . VAL A 1 91 ? -12.722 -9.355 -2.738 1.00 96.38 91 VAL A CA 1
ATOM 754 C C . VAL A 1 91 ? -11.876 -9.551 -3.996 1.00 96.38 91 VAL A C 1
ATOM 756 O O . VAL A 1 91 ? -10.820 -10.168 -3.917 1.00 96.38 91 VAL A O 1
ATOM 759 N N . GLU A 1 92 ? -12.277 -8.985 -5.131 1.00 95.88 92 GLU A N 1
ATOM 760 C CA . GLU A 1 92 ? -11.556 -9.088 -6.402 1.00 95.88 92 GLU A CA 1
ATOM 761 C C . GLU A 1 92 ? -10.177 -8.412 -6.338 1.00 95.88 92 GLU A C 1
ATOM 763 O O . GLU A 1 92 ? -9.173 -8.985 -6.758 1.00 95.88 92 GLU A O 1
ATOM 768 N N . GLU A 1 93 ? -10.104 -7.212 -5.762 1.00 97.50 93 GLU A N 1
ATOM 769 C CA . GLU A 1 93 ? -8.841 -6.511 -5.513 1.00 97.50 93 GLU A CA 1
ATOM 770 C C . GLU A 1 93 ? -7.969 -7.266 -4.503 1.00 97.50 93 GLU A C 1
ATOM 772 O O . GLU A 1 93 ? -6.752 -7.342 -4.673 1.00 97.50 93 GLU A O 1
ATOM 777 N N . LEU A 1 94 ? -8.574 -7.865 -3.472 1.00 97.31 94 LEU A N 1
ATOM 778 C CA . LEU A 1 94 ? -7.848 -8.680 -2.500 1.00 97.31 94 LEU A CA 1
ATOM 779 C C . LEU A 1 94 ? -7.263 -9.946 -3.137 1.00 97.31 94 LEU A C 1
ATOM 781 O O . LEU A 1 94 ? -6.130 -10.293 -2.817 1.00 97.31 94 LEU A O 1
ATOM 785 N N . HIS A 1 95 ? -7.988 -10.603 -4.047 1.00 95.50 95 HIS A N 1
ATOM 786 C CA . HIS A 1 95 ? -7.462 -11.723 -4.834 1.00 95.50 95 HIS A CA 1
ATOM 787 C C . HIS A 1 95 ? -6.201 -11.315 -5.596 1.00 95.50 95 HIS A C 1
ATOM 789 O O . HIS A 1 95 ? -5.169 -11.961 -5.444 1.00 95.50 95 HIS A O 1
ATOM 795 N N . ALA A 1 96 ? -6.251 -10.200 -6.330 1.00 96.25 96 ALA A N 1
ATOM 796 C CA . ALA A 1 96 ? -5.092 -9.698 -7.065 1.00 96.25 96 ALA A CA 1
ATOM 797 C C . ALA A 1 96 ? -3.894 -9.416 -6.139 1.00 96.25 96 ALA A C 1
ATOM 799 O O . ALA A 1 96 ? -2.763 -9.786 -6.453 1.00 96.25 96 ALA A O 1
ATOM 800 N N . VAL A 1 97 ? -4.132 -8.785 -4.981 1.00 97.25 97 VAL A N 1
ATOM 801 C CA . VAL A 1 97 ? -3.080 -8.530 -3.981 1.00 97.25 97 VAL A CA 1
ATOM 802 C C . VAL A 1 97 ? -2.508 -9.834 -3.430 1.00 97.25 97 VAL A C 1
ATOM 804 O O . VAL A 1 97 ? -1.295 -9.940 -3.292 1.00 97.25 97 VAL A O 1
ATOM 807 N N . VAL A 1 98 ? -3.341 -10.830 -3.128 1.00 94.69 98 VAL A N 1
ATOM 808 C CA . VAL A 1 98 ? -2.872 -12.131 -2.635 1.00 94.69 98 VAL A CA 1
ATOM 809 C C . VAL A 1 98 ? -2.044 -12.858 -3.689 1.00 94.69 98 VAL A C 1
ATOM 811 O O . VAL A 1 98 ? -0.991 -13.383 -3.336 1.00 94.69 98 VAL A O 1
ATOM 814 N N . ASP A 1 99 ? -2.452 -12.833 -4.957 1.00 93.38 99 ASP A N 1
ATOM 815 C CA . ASP A 1 99 ? -1.652 -13.386 -6.052 1.00 93.38 99 ASP A CA 1
ATOM 816 C C . ASP A 1 99 ? -0.270 -12.731 -6.104 1.00 93.38 99 ASP A C 1
ATOM 818 O O . ASP A 1 99 ? 0.735 -13.434 -6.107 1.00 93.38 99 ASP A O 1
ATOM 822 N N . ALA A 1 100 ? -0.202 -11.396 -6.046 1.00 94.75 100 ALA A N 1
ATOM 823 C CA . ALA A 1 100 ? 1.068 -10.671 -6.012 1.00 94.75 100 ALA A CA 1
ATOM 824 C C . ALA A 1 100 ? 1.934 -11.062 -4.802 1.00 94.75 100 ALA A C 1
ATOM 826 O O . ALA A 1 100 ? 3.125 -11.322 -4.940 1.00 94.75 100 ALA A O 1
ATOM 827 N N . VAL A 1 101 ? 1.328 -11.142 -3.615 1.00 94.25 101 VAL A N 1
ATOM 828 C CA . VAL A 1 101 ? 2.009 -11.514 -2.369 1.00 94.25 101 VAL A CA 1
ATOM 829 C C . VAL A 1 101 ? 2.592 -12.931 -2.439 1.00 94.25 101 VAL A C 1
ATOM 831 O O . VAL A 1 101 ? 3.667 -13.181 -1.891 1.00 94.25 101 VAL A O 1
ATOM 834 N N . GLN A 1 102 ? 1.897 -13.878 -3.077 1.00 92.12 102 GLN A N 1
ATOM 835 C CA . GLN A 1 102 ? 2.366 -15.262 -3.178 1.00 92.12 102 GLN A CA 1
ATOM 836 C C . GLN A 1 102 ? 3.617 -15.408 -4.056 1.00 92.12 102 GLN A C 1
ATOM 838 O O . GLN A 1 102 ? 4.376 -16.357 -3.845 1.00 92.12 102 GLN A O 1
ATOM 843 N N . GLU A 1 103 ? 3.852 -14.474 -4.980 1.00 92.00 103 GLU A N 1
ATOM 844 C CA . GLU A 1 103 ? 5.034 -14.465 -5.847 1.00 92.00 103 GLU A CA 1
ATOM 845 C C . GLU A 1 103 ? 6.314 -14.005 -5.128 1.00 92.00 103 GLU A C 1
ATOM 847 O O . GLU A 1 103 ? 7.407 -14.262 -5.624 1.00 92.00 103 GLU A O 1
ATOM 852 N N . ASP A 1 104 ? 6.218 -13.380 -3.947 1.00 92.06 104 ASP A N 1
ATOM 853 C CA . ASP A 1 104 ? 7.393 -12.960 -3.176 1.00 92.06 104 ASP A CA 1
ATOM 854 C C . ASP A 1 104 ? 8.152 -14.185 -2.620 1.00 92.06 104 ASP A C 1
ATOM 856 O O . ASP A 1 104 ? 7.645 -14.883 -1.724 1.00 92.06 104 ASP A O 1
ATOM 860 N N . PRO A 1 105 ? 9.398 -14.455 -3.060 1.00 89.94 105 PRO A N 1
ATOM 861 C CA . PRO A 1 105 ? 10.161 -15.614 -2.607 1.00 89.94 105 PRO A CA 1
ATOM 862 C C . PRO A 1 105 ? 10.584 -15.537 -1.131 1.00 89.94 105 PRO A C 1
ATOM 864 O O . PRO A 1 105 ? 10.917 -16.573 -0.544 1.00 89.94 105 PRO A O 1
ATOM 867 N N . TRP A 1 106 ? 10.484 -14.372 -0.485 1.00 90.62 106 TRP A N 1
ATOM 868 C CA . TRP A 1 106 ? 10.890 -14.165 0.910 1.00 90.62 106 TRP A CA 1
ATOM 869 C C . TRP A 1 106 ? 9.737 -14.209 1.916 1.00 90.62 106 TRP A C 1
ATOM 871 O O . TRP A 1 106 ? 10.003 -14.250 3.116 1.00 90.62 106 TRP A O 1
ATOM 881 N N . ALA A 1 107 ? 8.478 -14.251 1.461 1.00 93.38 107 ALA A N 1
ATOM 882 C CA . ALA A 1 107 ? 7.301 -14.113 2.334 1.00 93.38 107 ALA A CA 1
ATOM 883 C C . ALA A 1 107 ? 7.359 -12.834 3.196 1.00 93.38 107 ALA A C 1
ATOM 885 O O . ALA A 1 107 ? 6.908 -12.812 4.342 1.00 93.38 107 ALA A O 1
ATOM 886 N N . GLY A 1 108 ? 7.957 -11.773 2.657 1.00 95.25 108 GLY A N 1
ATOM 887 C CA . GLY A 1 108 ? 8.212 -10.502 3.319 1.00 95.25 108 GLY A CA 1
ATOM 888 C C . GLY A 1 108 ? 6.982 -9.614 3.462 1.00 95.25 108 GLY A C 1
ATOM 889 O O . GLY A 1 108 ? 7.060 -8.569 4.104 1.00 95.25 108 GLY A O 1
ATOM 890 N N . TRP A 1 109 ? 5.846 -9.997 2.892 1.00 97.19 109 TRP A N 1
ATOM 891 C CA . TRP A 1 109 ? 4.561 -9.345 3.124 1.00 97.19 109 TRP A CA 1
ATOM 892 C C . TRP A 1 109 ? 3.986 -9.699 4.499 1.00 97.19 109 TRP A C 1
ATOM 894 O O . TRP A 1 109 ? 4.254 -10.763 5.051 1.00 97.19 109 TRP A O 1
ATOM 904 N N . ALA A 1 110 ? 3.152 -8.825 5.052 1.00 98.06 110 ALA A N 1
ATOM 905 C CA . ALA A 1 110 ? 2.431 -9.053 6.301 1.00 98.06 110 ALA A CA 1
ATOM 906 C C . ALA A 1 110 ? 0.988 -8.538 6.209 1.00 98.06 110 ALA A C 1
ATOM 908 O O . ALA A 1 110 ? 0.683 -7.671 5.390 1.00 98.06 110 ALA A O 1
ATOM 909 N N . CYS A 1 111 ? 0.106 -9.087 7.047 1.00 97.94 111 CYS A N 1
ATOM 910 C CA . CYS A 1 111 ? -1.317 -8.737 7.115 1.00 97.94 111 CYS A CA 1
ATOM 911 C C . CYS A 1 111 ? -1.775 -8.385 8.544 1.00 97.94 111 CYS A C 1
ATOM 913 O O . CYS A 1 111 ? -2.951 -8.504 8.873 1.00 97.94 111 CYS A O 1
ATOM 915 N N . ASP A 1 112 ? -0.843 -8.024 9.429 1.00 98.06 112 ASP A N 1
ATOM 916 C CA . ASP A 1 112 ? -1.106 -7.685 10.831 1.00 98.06 112 ASP A CA 1
ATOM 917 C C . ASP A 1 112 ? -1.063 -6.170 11.097 1.00 98.06 112 ASP A C 1
ATOM 919 O O . ASP A 1 112 ? -0.941 -5.750 12.247 1.00 98.06 112 ASP A O 1
ATOM 923 N N . GLY A 1 113 ? -1.159 -5.343 10.048 1.00 98.38 113 GLY A N 1
ATOM 924 C CA . GLY A 1 113 ? -0.990 -3.890 10.121 1.00 98.38 113 GLY A CA 1
ATOM 925 C C . GLY A 1 113 ? -1.941 -3.203 11.101 1.00 98.38 113 GLY A C 1
ATOM 926 O O . GLY A 1 113 ? -1.520 -2.278 11.795 1.00 98.38 113 GLY A O 1
ATOM 927 N N . ASP A 1 114 ? -3.173 -3.695 11.232 1.00 98.00 114 ASP A N 1
ATOM 928 C CA . ASP A 1 114 ? -4.186 -3.146 12.146 1.00 98.00 114 ASP A CA 1
ATOM 929 C C . ASP A 1 114 ? -3.781 -3.265 13.624 1.00 98.00 114 ASP A C 1
ATOM 931 O O . ASP A 1 114 ? -4.235 -2.487 14.459 1.00 98.00 114 ASP A O 1
ATOM 935 N N . HIS A 1 115 ? -2.879 -4.195 13.965 1.00 98.06 115 HIS A N 1
ATOM 936 C CA . HIS A 1 115 ? -2.337 -4.318 15.321 1.00 98.06 115 HIS A CA 1
ATOM 937 C C . HIS A 1 115 ? -1.246 -3.287 15.636 1.00 98.06 115 HIS A C 1
ATOM 939 O O . HIS A 1 115 ? -0.906 -3.094 16.805 1.00 98.06 115 HIS A O 1
ATOM 945 N N . HIS A 1 116 ? -0.663 -2.657 14.613 1.00 98.31 116 HIS A N 1
ATOM 946 C CA . HIS A 1 116 ? 0.506 -1.787 14.764 1.00 98.31 116 HIS A CA 1
ATOM 947 C C . HIS A 1 116 ? 0.224 -0.331 14.420 1.00 98.31 116 HIS A C 1
ATOM 949 O O . HIS A 1 116 ? 0.802 0.573 15.033 1.00 98.31 116 HIS A O 1
ATOM 955 N N . TRP A 1 117 ? -0.629 -0.081 13.428 1.00 98.38 117 TRP A N 1
ATOM 956 C CA . TRP A 1 117 ? -1.013 1.273 13.069 1.00 98.38 117 TRP A CA 1
ATOM 957 C C . TRP A 1 117 ? -1.798 1.918 14.210 1.00 98.38 117 TRP A C 1
ATOM 959 O O . TRP A 1 117 ? -2.721 1.355 14.784 1.00 98.38 117 TRP A O 1
ATOM 969 N N . THR A 1 118 ? -1.428 3.156 14.512 1.00 97.69 118 THR A N 1
ATOM 970 C CA . THR A 1 118 ? -2.172 4.034 15.415 1.00 97.69 118 THR A CA 1
ATOM 971 C C . THR A 1 118 ? -2.489 5.319 14.671 1.00 97.69 118 THR A C 1
ATOM 973 O O . THR A 1 118 ? -1.778 5.672 13.725 1.00 97.69 118 THR A O 1
ATOM 976 N N . LEU A 1 119 ? -3.491 6.075 15.126 1.00 97.75 119 LEU A N 1
ATOM 977 C CA . LEU A 1 119 ? -3.809 7.385 14.544 1.00 97.75 119 LEU A CA 1
ATOM 978 C C . LEU A 1 119 ? -2.578 8.294 14.465 1.00 97.75 119 LEU A C 1
ATOM 980 O O . LEU A 1 119 ? -2.375 8.980 13.467 1.00 97.75 119 LEU A O 1
ATOM 984 N N . SER A 1 120 ? -1.736 8.285 15.499 1.00 98.06 120 SER A N 1
ATOM 985 C CA . SER A 1 120 ? -0.503 9.073 15.529 1.00 98.06 120 SER A CA 1
ATOM 986 C C . SER A 1 120 ? 0.475 8.661 14.427 1.00 98.06 120 SER A C 1
ATOM 988 O O . SER A 1 120 ? 1.023 9.532 13.759 1.00 98.06 120 SER A O 1
ATOM 990 N N . LEU A 1 121 ? 0.655 7.357 14.194 1.00 98.25 121 LEU A N 1
ATOM 991 C CA . LEU A 1 121 ? 1.543 6.849 13.143 1.00 98.25 121 LEU A CA 1
ATOM 992 C C . LEU A 1 121 ? 0.995 7.123 11.737 1.00 98.25 121 LEU A C 1
ATOM 994 O O . LEU A 1 121 ? 1.764 7.464 10.841 1.00 98.25 121 LEU A O 1
ATOM 998 N N . VAL A 1 122 ? -0.323 7.012 11.539 1.00 98.62 122 VAL A N 1
ATOM 999 C CA . VAL A 1 122 ? -0.957 7.357 10.255 1.00 98.62 122 VAL A CA 1
ATOM 1000 C C . VAL A 1 122 ? -0.803 8.851 9.966 1.00 98.62 122 VAL A C 1
ATOM 1002 O O . VAL A 1 122 ? -0.453 9.229 8.849 1.00 98.62 122 VAL A O 1
ATOM 1005 N N . ARG A 1 123 ? -0.997 9.708 10.976 1.00 98.50 123 ARG A N 1
ATOM 1006 C CA . ARG A 1 123 ? -0.762 11.156 10.865 1.00 98.50 123 ARG A CA 1
ATOM 1007 C C . ARG A 1 123 ? 0.685 11.466 10.529 1.00 98.50 123 ARG A C 1
ATOM 1009 O O . ARG A 1 123 ? 0.934 12.226 9.604 1.00 98.50 123 ARG A O 1
ATOM 1016 N N . GLU A 1 124 ? 1.638 10.873 11.241 1.00 98.25 124 GLU A N 1
ATOM 1017 C CA . GLU A 1 124 ? 3.065 11.060 10.964 1.00 98.25 124 GLU A CA 1
ATOM 1018 C C . GLU A 1 124 ? 3.403 10.697 9.513 1.00 98.25 124 GLU A C 1
ATOM 1020 O O . GLU A 1 124 ? 4.007 11.501 8.799 1.00 98.25 124 GLU A O 1
ATOM 1025 N N . TRP A 1 125 ? 2.922 9.542 9.045 1.00 98.25 125 TRP A N 1
ATOM 1026 C CA . TRP A 1 125 ? 3.079 9.117 7.656 1.00 98.25 125 TRP A CA 1
ATOM 1027 C C . TRP A 1 125 ? 2.471 10.129 6.672 1.00 98.25 125 TRP A C 1
ATOM 1029 O O . TRP A 1 125 ? 3.117 10.527 5.702 1.00 98.25 125 TRP A O 1
ATOM 1039 N N . TRP A 1 126 ? 1.253 10.610 6.946 1.00 98.38 126 TRP A N 1
ATOM 1040 C CA . TRP A 1 126 ? 0.575 11.604 6.112 1.00 98.38 126 TRP A CA 1
ATOM 1041 C C . TRP A 1 126 ? 1.304 12.952 6.076 1.00 98.38 126 TRP A C 1
ATOM 1043 O O . TRP A 1 126 ? 1.354 13.613 5.033 1.00 98.38 126 TRP A O 1
ATOM 1053 N N . GLN A 1 127 ? 1.899 13.384 7.187 1.00 97.69 127 GLN A N 1
ATOM 1054 C CA . GLN A 1 127 ? 2.689 14.614 7.226 1.00 97.69 127 GLN A CA 1
ATOM 1055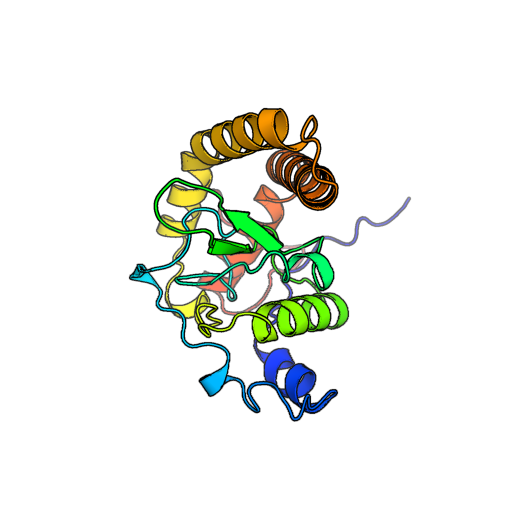 C C . GLN A 1 127 ? 3.991 14.483 6.414 1.00 97.69 127 GLN A C 1
ATOM 1057 O O . GLN A 1 127 ? 4.391 15.453 5.765 1.00 97.69 127 GLN A O 1
ATOM 1062 N N . ASP A 1 128 ? 4.591 13.288 6.339 1.00 96.69 128 ASP A N 1
ATOM 1063 C CA . ASP A 1 128 ? 5.779 13.002 5.510 1.00 96.69 128 ASP A CA 1
ATOM 1064 C C . ASP A 1 128 ? 5.450 12.740 4.020 1.00 96.69 128 ASP A C 1
ATOM 1066 O O . ASP A 1 128 ? 6.322 12.422 3.210 1.00 96.69 128 ASP A O 1
ATOM 1070 N N . ARG A 1 129 ? 4.198 12.945 3.579 1.00 95.69 129 ARG A N 1
ATOM 1071 C CA . ARG A 1 129 ? 3.783 12.707 2.178 1.00 95.69 129 ARG A CA 1
ATOM 1072 C C . ARG A 1 129 ? 4.566 13.497 1.126 1.00 95.69 129 ARG A C 1
ATOM 1074 O O . ARG A 1 129 ? 4.577 13.128 -0.047 1.00 95.69 129 ARG A O 1
ATOM 1081 N N . ARG A 1 130 ? 5.218 14.597 1.517 1.00 96.62 130 ARG A N 1
ATOM 1082 C CA . ARG A 1 130 ? 6.112 15.350 0.621 1.00 96.62 130 ARG A CA 1
ATOM 1083 C C . ARG A 1 130 ? 7.320 14.509 0.214 1.00 96.62 130 ARG A C 1
ATOM 1085 O O . ARG A 1 130 ? 7.605 14.428 -0.974 1.00 96.62 130 ARG A O 1
ATOM 1092 N N . ARG A 1 131 ? 7.948 13.802 1.159 1.00 96.19 131 ARG A N 1
ATOM 1093 C CA . ARG A 1 131 ? 9.049 12.871 0.876 1.00 96.19 131 ARG A CA 1
ATOM 1094 C C . ARG A 1 131 ? 8.610 11.763 -0.078 1.00 96.19 131 ARG A C 1
ATOM 1096 O O . ARG A 1 131 ? 9.351 11.407 -0.992 1.00 96.19 131 ARG A O 1
ATOM 1103 N N . LEU A 1 132 ? 7.400 11.237 0.112 1.00 95.88 132 LEU A N 1
ATOM 1104 C CA . LEU A 1 132 ? 6.816 10.253 -0.797 1.00 95.88 132 LEU A CA 1
ATOM 1105 C C . LEU A 1 132 ? 6.645 10.827 -2.211 1.00 95.88 132 LEU A C 1
ATOM 1107 O O . LEU A 1 132 ? 7.083 10.202 -3.172 1.00 95.88 132 LEU A O 1
ATOM 1111 N N . ARG A 1 133 ? 6.074 12.030 -2.347 1.00 97.81 133 ARG A N 1
ATOM 1112 C CA . ARG A 1 133 ? 5.929 12.717 -3.643 1.00 97.81 133 ARG A CA 1
ATOM 1113 C C . ARG A 1 133 ? 7.267 12.932 -4.344 1.00 97.81 133 ARG A C 1
ATOM 1115 O O . ARG A 1 133 ? 7.363 12.689 -5.548 1.00 97.81 133 ARG A O 1
ATOM 1122 N N . ASP A 1 134 ? 8.282 13.376 -3.612 1.00 96.75 134 ASP A N 1
ATOM 1123 C CA . ASP A 1 134 ? 9.619 13.612 -4.162 1.00 96.75 134 ASP A CA 1
ATOM 1124 C C . ASP A 1 134 ? 10.235 12.303 -4.672 1.00 96.75 134 ASP A C 1
ATOM 1126 O O . ASP A 1 134 ? 10.785 12.256 -5.779 1.00 96.75 134 ASP A O 1
ATOM 1130 N N . TRP A 1 135 ? 10.069 11.214 -3.913 1.00 95.31 135 TRP A N 1
ATOM 1131 C CA . TRP A 1 135 ? 10.473 9.876 -4.342 1.00 95.31 135 TRP A CA 1
ATOM 1132 C C . TRP A 1 135 ? 9.719 9.427 -5.603 1.00 95.31 135 TRP A C 1
ATOM 1134 O O . TRP A 1 135 ? 10.370 9.032 -6.571 1.00 95.31 135 TRP A O 1
ATOM 1144 N N . ILE A 1 136 ? 8.383 9.549 -5.636 1.00 96.25 136 ILE A N 1
ATOM 1145 C CA . ILE A 1 136 ? 7.550 9.183 -6.800 1.00 96.25 136 ILE A CA 1
ATOM 1146 C C . ILE A 1 136 ? 8.016 9.950 -8.040 1.00 96.25 136 ILE A C 1
ATOM 1148 O O . ILE A 1 136 ? 8.262 9.350 -9.082 1.00 96.25 136 ILE A O 1
ATOM 1152 N N . THR A 1 137 ? 8.192 11.266 -7.920 1.00 96.62 137 THR A N 1
ATOM 1153 C CA . THR A 1 137 ? 8.585 12.141 -9.036 1.00 96.62 137 THR A CA 1
ATOM 1154 C C . THR A 1 137 ? 9.968 11.774 -9.572 1.00 96.62 137 THR A C 1
ATOM 1156 O O . THR A 1 137 ? 10.167 11.675 -10.784 1.00 96.62 137 THR A O 1
ATOM 1159 N N . THR A 1 138 ? 10.920 11.520 -8.671 1.00 94.88 138 THR A N 1
ATOM 1160 C CA . THR A 1 138 ? 12.289 11.120 -9.026 1.00 94.88 138 THR A CA 1
ATOM 1161 C C . THR A 1 138 ? 12.321 9.748 -9.696 1.00 94.88 138 THR A C 1
ATOM 1163 O O . THR A 1 138 ? 13.048 9.541 -10.665 1.00 94.88 138 THR A O 1
ATOM 1166 N N . LYS A 1 139 ? 11.530 8.790 -9.205 1.00 93.69 139 LYS A N 1
ATOM 1167 C CA . LYS A 1 139 ? 11.444 7.461 -9.817 1.00 93.69 139 LYS A CA 1
ATOM 1168 C C . LYS A 1 139 ? 10.741 7.490 -11.161 1.00 93.69 139 LYS A C 1
ATOM 1170 O O . LYS A 1 139 ? 11.244 6.896 -12.110 1.00 93.69 139 LYS A O 1
ATOM 1175 N N . HIS A 1 140 ? 9.647 8.234 -11.267 1.00 96.06 140 HIS A N 1
ATOM 1176 C CA . HIS A 1 140 ? 8.902 8.376 -12.507 1.00 96.06 140 HIS A CA 1
ATOM 1177 C C . HIS A 1 140 ? 9.784 8.972 -13.608 1.00 96.06 140 HIS A C 1
ATOM 1179 O O . HIS A 1 140 ? 9.793 8.457 -14.724 1.00 96.06 140 HIS A O 1
ATOM 1185 N N . SER A 1 141 ? 10.566 10.019 -13.317 1.00 95.31 141 SER A N 1
ATOM 1186 C CA . SER A 1 141 ? 11.449 10.628 -14.324 1.00 95.31 141 SER A CA 1
ATOM 1187 C C . SER A 1 141 ? 12.508 9.658 -14.853 1.00 95.31 141 SER A C 1
ATOM 1189 O O . SER A 1 141 ? 12.826 9.706 -16.035 1.00 95.31 141 SER A O 1
ATOM 1191 N N . ARG A 1 142 ? 13.004 8.741 -14.013 1.00 93.19 142 ARG A N 1
ATOM 1192 C CA . ARG A 1 142 ? 13.934 7.684 -14.428 1.00 93.19 142 ARG A CA 1
ATOM 1193 C C . ARG A 1 142 ? 13.250 6.588 -15.248 1.00 93.19 142 ARG A C 1
ATOM 1195 O O . ARG A 1 142 ? 13.785 6.167 -16.266 1.00 93.19 142 ARG A O 1
ATOM 1202 N N . TRP A 1 143 ? 12.108 6.092 -14.783 1.00 94.56 143 TRP A N 1
ATOM 1203 C CA . TRP A 1 143 ? 11.465 4.906 -15.352 1.00 94.56 143 TRP A CA 1
ATOM 1204 C C . TRP A 1 143 ? 10.629 5.190 -16.595 1.00 94.56 143 TRP A C 1
ATOM 1206 O O . TRP A 1 143 ? 10.620 4.377 -17.514 1.00 94.56 143 TRP A O 1
ATOM 1216 N N . SER A 1 144 ? 9.999 6.362 -16.687 1.00 96.31 144 SER A N 1
ATOM 1217 C CA . SER A 1 144 ? 9.164 6.729 -17.843 1.00 96.31 144 SER A CA 1
ATOM 1218 C C . SER A 1 144 ? 9.940 6.817 -19.162 1.00 96.31 144 SER A C 1
ATOM 1220 O O . SER A 1 144 ? 9.357 6.636 -20.229 1.00 96.31 144 SER A O 1
ATOM 1222 N N . THR A 1 145 ? 11.252 7.057 -19.103 1.00 96.12 145 THR A N 1
ATOM 1223 C CA . THR A 1 145 ? 12.138 7.134 -20.275 1.00 96.12 145 THR A CA 1
ATOM 1224 C C . THR A 1 145 ? 13.120 5.967 -20.355 1.00 96.12 145 THR A C 1
ATOM 1226 O O . THR A 1 145 ? 14.109 6.066 -21.077 1.00 96.12 145 THR A O 1
ATOM 1229 N N . SER A 1 146 ? 12.911 4.898 -19.581 1.00 95.00 146 SER A N 1
ATOM 1230 C CA . SER A 1 146 ? 13.794 3.732 -19.607 1.00 95.00 146 SER A CA 1
ATOM 1231 C C . SER A 1 146 ? 13.666 2.954 -20.915 1.00 95.00 146 SER A C 1
ATOM 1233 O O . SER A 1 146 ? 12.581 2.872 -21.492 1.00 95.00 146 SER A O 1
ATOM 1235 N N . ASP A 1 147 ? 14.750 2.308 -21.345 1.00 96.81 147 ASP A N 1
ATOM 1236 C CA . ASP A 1 147 ? 14.729 1.345 -22.448 1.00 96.81 147 ASP A CA 1
ATOM 1237 C C . ASP A 1 147 ? 14.017 0.035 -22.067 1.00 96.81 147 ASP A C 1
ATOM 1239 O O . ASP A 1 147 ? 13.593 -0.707 -22.954 1.00 96.81 147 ASP A O 1
ATOM 1243 N N . ARG A 1 148 ? 13.822 -0.247 -20.770 1.00 93.94 148 ARG A N 1
ATOM 1244 C CA . ARG A 1 148 ? 13.117 -1.451 -20.315 1.00 93.94 148 ARG A CA 1
ATOM 1245 C C . ARG A 1 148 ? 11.602 -1.248 -20.256 1.00 93.94 148 ARG A C 1
ATOM 1247 O O . ARG A 1 148 ? 11.111 -0.291 -19.660 1.00 93.94 148 ARG A O 1
ATOM 1254 N N . ASP A 1 149 ? 10.865 -2.180 -20.851 1.00 94.00 149 ASP A N 1
ATOM 1255 C CA . ASP A 1 149 ? 9.399 -2.142 -20.926 1.00 94.00 149 ASP A CA 1
ATOM 1256 C C . ASP A 1 149 ? 8.734 -2.230 -19.544 1.00 94.00 149 ASP A C 1
ATOM 1258 O O . ASP A 1 149 ? 7.741 -1.550 -19.296 1.00 94.00 149 ASP A O 1
ATOM 1262 N N . ASP A 1 150 ? 9.306 -3.023 -18.637 1.00 92.31 150 ASP A N 1
ATOM 1263 C CA . ASP A 1 150 ? 8.815 -3.217 -17.270 1.00 92.31 150 ASP A CA 1
ATOM 1264 C C . ASP A 1 150 ? 8.972 -1.962 -16.396 1.00 92.31 150 ASP A C 1
ATOM 1266 O O . ASP A 1 150 ? 8.050 -1.596 -15.671 1.00 92.31 150 ASP A O 1
ATOM 1270 N N . GLU A 1 151 ? 10.086 -1.236 -16.516 1.00 94.31 151 GLU A N 1
ATOM 1271 C CA . GLU A 1 151 ? 10.261 0.063 -15.858 1.00 94.31 151 GLU A CA 1
ATOM 1272 C C . GLU A 1 151 ? 9.237 1.083 -16.377 1.00 94.31 151 GLU A C 1
ATOM 1274 O O . GLU A 1 151 ? 8.617 1.796 -15.584 1.00 94.31 151 GLU A O 1
ATOM 1279 N N . ARG A 1 152 ? 8.993 1.131 -17.695 1.00 95.06 152 ARG A N 1
ATOM 1280 C CA . ARG A 1 152 ? 7.979 2.034 -18.268 1.00 95.06 152 ARG A CA 1
ATOM 1281 C C . ARG A 1 152 ? 6.557 1.668 -17.835 1.00 95.06 152 ARG A C 1
ATOM 1283 O O . ARG A 1 152 ? 5.764 2.574 -17.580 1.00 95.06 152 ARG A O 1
ATOM 1290 N N . GLU A 1 153 ? 6.231 0.381 -17.706 1.00 94.44 153 GLU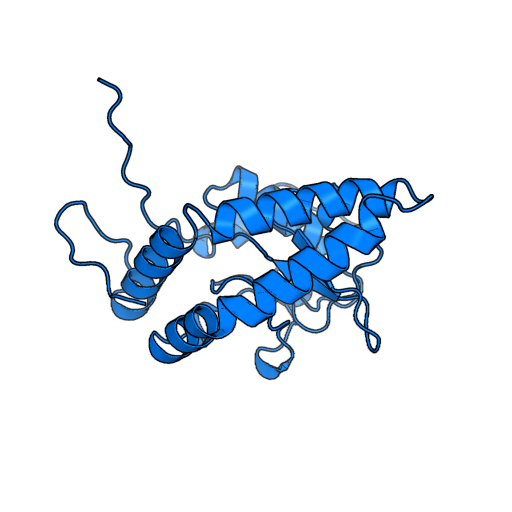 A N 1
ATOM 1291 C CA . GLU A 1 153 ? 4.966 -0.057 -17.096 1.00 94.44 153 GLU A CA 1
ATOM 1292 C C . GLU A 1 153 ? 4.877 0.436 -15.649 1.00 94.44 153 GLU A C 1
ATOM 1294 O O . GLU A 1 153 ? 3.921 1.130 -15.300 1.00 94.44 153 GLU A O 1
ATOM 1299 N N . ALA A 1 154 ? 5.904 0.181 -14.834 1.00 94.62 154 ALA A N 1
ATOM 1300 C CA . ALA A 1 154 ? 5.915 0.560 -13.425 1.00 94.62 154 ALA A CA 1
ATOM 1301 C C . ALA A 1 154 ? 5.809 2.082 -13.219 1.00 94.62 154 ALA A C 1
ATOM 1303 O O . ALA A 1 154 ? 5.232 2.540 -12.227 1.00 94.62 154 ALA A O 1
ATOM 1304 N N . ALA A 1 155 ? 6.296 2.884 -14.173 1.00 96.19 155 ALA A N 1
ATOM 1305 C CA . ALA A 1 155 ? 6.100 4.332 -14.181 1.00 96.19 155 ALA A CA 1
ATOM 1306 C C . ALA A 1 155 ? 4.616 4.737 -14.247 1.00 96.19 155 ALA A C 1
ATOM 1308 O O . ALA A 1 155 ? 4.244 5.736 -13.634 1.00 96.19 155 ALA A O 1
ATOM 1309 N N . THR A 1 156 ? 3.755 3.944 -14.893 1.00 95.56 156 THR A N 1
ATOM 1310 C CA . THR A 1 156 ? 2.296 4.167 -14.894 1.00 95.56 156 THR A CA 1
ATOM 1311 C C . THR A 1 156 ? 1.725 4.047 -13.480 1.00 95.56 156 THR A C 1
ATOM 1313 O O . THR A 1 156 ? 0.969 4.910 -13.039 1.00 95.56 156 THR A O 1
ATOM 1316 N N . GLY A 1 157 ? 2.164 3.046 -12.709 1.00 95.94 157 GLY A N 1
ATOM 1317 C CA . GLY A 1 157 ? 1.788 2.914 -11.299 1.00 95.94 157 GLY A CA 1
ATOM 1318 C C . GLY A 1 157 ? 2.250 4.091 -10.434 1.00 95.94 157 GLY A C 1
ATOM 1319 O O . GLY A 1 157 ? 1.539 4.504 -9.521 1.00 95.94 157 GLY A O 1
ATOM 1320 N N . LEU A 1 158 ? 3.411 4.683 -10.736 1.00 97.38 158 LEU A N 1
ATOM 1321 C CA . LEU A 1 158 ? 3.878 5.904 -10.065 1.00 97.38 158 LEU A CA 1
ATOM 1322 C C . LEU A 1 158 ? 2.973 7.106 -10.372 1.00 97.38 158 LEU A C 1
ATOM 1324 O O . LEU A 1 158 ? 2.690 7.893 -9.467 1.00 97.38 158 LEU A O 1
ATOM 1328 N N . THR A 1 159 ? 2.486 7.238 -11.610 1.00 98.00 159 THR A N 1
ATOM 1329 C CA . THR A 1 159 ? 1.473 8.244 -11.971 1.00 98.00 159 THR A CA 1
ATOM 1330 C C . THR A 1 159 ? 0.175 8.022 -11.196 1.00 98.00 159 THR A C 1
ATOM 1332 O O . THR A 1 159 ? -0.361 8.973 -10.626 1.00 98.00 159 THR A O 1
ATOM 1335 N N . ASP A 1 160 ? -0.293 6.777 -11.108 1.00 97.94 160 ASP A N 1
ATOM 1336 C CA . ASP A 1 160 ? -1.500 6.423 -10.355 1.00 97.94 160 ASP A CA 1
ATOM 1337 C C . ASP A 1 160 ? -1.353 6.720 -8.862 1.00 97.94 160 ASP A C 1
ATOM 1339 O O . ASP A 1 160 ? -2.283 7.233 -8.236 1.00 97.94 160 ASP A O 1
ATOM 1343 N N . TYR A 1 161 ? -0.187 6.428 -8.278 1.00 97.81 161 TYR A N 1
ATOM 1344 C CA . TYR A 1 161 ? 0.066 6.727 -6.873 1.00 97.81 161 TYR A CA 1
ATOM 1345 C C . TYR A 1 161 ? 0.101 8.237 -6.630 1.00 97.81 161 TYR A C 1
ATOM 1347 O O . TYR A 1 161 ? -0.479 8.711 -5.658 1.00 97.81 161 TYR A O 1
ATOM 1355 N N . LEU A 1 162 ? 0.707 9.014 -7.533 1.00 98.06 162 LEU A N 1
ATOM 1356 C CA . LEU A 1 162 ? 0.699 10.472 -7.430 1.00 98.06 162 LEU A CA 1
ATOM 1357 C C . LEU A 1 162 ? -0.725 11.036 -7.493 1.00 98.06 162 LEU A C 1
ATOM 1359 O O . LEU A 1 162 ? -1.095 11.847 -6.647 1.00 98.06 162 LEU A O 1
ATOM 1363 N N . ALA A 1 163 ? -1.533 10.563 -8.445 1.00 98.31 163 ALA A N 1
ATOM 1364 C CA . ALA A 1 163 ? -2.930 10.965 -8.573 1.00 98.31 163 ALA A CA 1
ATOM 1365 C C . ALA A 1 163 ? -3.741 10.598 -7.324 1.00 98.31 163 ALA A C 1
ATOM 1367 O O . ALA A 1 163 ? -4.527 11.406 -6.844 1.00 98.31 163 ALA A O 1
ATOM 1368 N N . TYR A 1 164 ? -3.512 9.411 -6.759 1.00 98.00 164 TYR A N 1
ATOM 1369 C CA . TYR A 1 164 ? -4.172 8.977 -5.530 1.00 98.00 164 TYR A CA 1
ATOM 1370 C C . TYR A 1 164 ? -3.728 9.776 -4.296 1.00 98.00 164 TYR A C 1
ATOM 1372 O O . TYR A 1 164 ? -4.534 10.073 -3.415 1.00 98.00 164 TYR A O 1
ATOM 1380 N N . LEU A 1 165 ? -2.447 10.147 -4.234 1.00 97.56 165 LEU A N 1
ATOM 1381 C CA . LEU A 1 165 ? -1.895 11.003 -3.189 1.00 97.56 165 LEU A CA 1
ATOM 1382 C C . LEU A 1 165 ? -2.512 12.409 -3.220 1.00 97.56 165 LEU A C 1
ATOM 1384 O O . LEU A 1 165 ? -2.690 13.016 -2.165 1.00 97.56 165 LEU A O 1
ATOM 1388 N N . ASP A 1 166 ? -2.800 12.919 -4.420 1.00 97.06 166 ASP A N 1
ATOM 1389 C CA . ASP A 1 166 ? -3.457 14.209 -4.648 1.00 97.06 166 ASP A CA 1
ATOM 1390 C C . ASP A 1 166 ? -4.972 14.160 -4.413 1.00 97.06 166 ASP A C 1
ATOM 1392 O O . ASP A 1 166 ? -5.543 15.136 -3.926 1.00 97.06 166 ASP A O 1
ATOM 1396 N N . ASP A 1 167 ? -5.614 13.035 -4.733 1.00 95.69 167 ASP A N 1
ATOM 1397 C CA . ASP A 1 167 ? -7.058 12.860 -4.610 1.00 95.69 167 ASP A CA 1
ATOM 1398 C C . ASP A 1 167 ? -7.436 11.436 -4.170 1.00 95.69 167 ASP A C 1
ATOM 1400 O O . ASP A 1 167 ? -7.122 10.432 -4.814 1.00 95.69 167 ASP A O 1
ATOM 1404 N N . GLY A 1 168 ? -8.161 11.352 -3.054 1.00 95.31 168 GLY A N 1
ATOM 1405 C CA . GLY A 1 168 ? -8.711 10.111 -2.509 1.00 95.31 168 GLY A CA 1
ATOM 1406 C C . GLY A 1 168 ? -7.937 9.501 -1.338 1.00 95.31 168 GLY A C 1
ATOM 1407 O O . GLY A 1 168 ? -8.584 9.021 -0.410 1.00 95.31 168 GLY A O 1
ATOM 1408 N N . LEU A 1 169 ? -6.596 9.541 -1.309 1.00 97.56 169 LEU A N 1
ATOM 1409 C CA . LEU A 1 169 ? -5.836 8.865 -0.240 1.00 97.56 169 LEU A CA 1
ATOM 1410 C C . LEU A 1 169 ? -6.114 9.456 1.147 1.00 97.56 169 LEU A C 1
ATOM 1412 O O . LEU A 1 169 ? -6.213 8.713 2.119 1.00 97.56 169 LEU A O 1
ATOM 1416 N N . GLU A 1 170 ? -6.294 10.775 1.247 1.00 97.81 170 GLU A N 1
ATOM 1417 C CA . GLU A 1 170 ? -6.681 11.403 2.514 1.00 97.81 170 GLU A CA 1
ATOM 1418 C C . GLU A 1 170 ? -8.012 10.840 3.029 1.00 97.81 170 GLU A C 1
ATOM 1420 O O . GLU A 1 170 ? -8.126 10.494 4.202 1.00 97.81 170 GLU A O 1
ATOM 1425 N N . ALA A 1 171 ? -9.017 10.713 2.157 1.00 96.06 171 ALA A N 1
ATOM 1426 C CA . ALA A 1 171 ? -10.326 10.196 2.540 1.00 96.06 171 ALA A CA 1
ATOM 1427 C C . ALA A 1 171 ? -10.223 8.749 3.044 1.00 96.06 171 ALA A C 1
ATOM 1429 O O . ALA A 1 171 ? -10.727 8.443 4.124 1.00 96.06 171 ALA A O 1
ATOM 1430 N N . ASP A 1 172 ? -9.495 7.894 2.328 1.00 96.56 172 ASP A N 1
ATOM 1431 C CA . ASP A 1 172 ? -9.266 6.500 2.718 1.00 96.56 172 ASP A CA 1
ATOM 1432 C C . ASP A 1 172 ? -8.552 6.365 4.059 1.00 96.56 172 ASP A C 1
ATOM 1434 O O . ASP A 1 172 ? -8.977 5.590 4.914 1.00 96.56 172 ASP A O 1
ATOM 1438 N N . LEU A 1 173 ? -7.495 7.146 4.281 1.00 98.00 173 LEU A N 1
ATOM 1439 C CA . LEU A 1 173 ? -6.766 7.123 5.546 1.00 98.00 173 LEU A CA 1
ATOM 1440 C C . LEU A 1 173 ? -7.628 7.602 6.713 1.00 98.00 173 LEU A C 1
ATOM 1442 O O . LEU A 1 173 ? -7.479 7.106 7.826 1.00 98.00 173 LEU A O 1
ATOM 1446 N N . ARG A 1 174 ? -8.558 8.534 6.486 1.00 97.81 174 ARG A N 1
ATOM 1447 C CA . ARG A 1 174 ? -9.509 8.973 7.517 1.00 97.81 174 ARG A CA 1
ATOM 1448 C C . ARG A 1 174 ? -10.540 7.896 7.850 1.00 97.81 174 ARG A C 1
ATOM 1450 O O . ARG A 1 174 ? -10.859 7.724 9.026 1.00 97.81 174 ARG A O 1
ATOM 1457 N N . LEU A 1 175 ? -11.021 7.157 6.849 1.00 97.00 175 LEU A N 1
ATOM 1458 C CA . LEU A 1 175 ? -11.882 5.984 7.048 1.00 97.00 175 LEU A CA 1
ATOM 1459 C C . LEU A 1 175 ? -11.143 4.890 7.829 1.00 97.00 175 LEU A C 1
ATOM 1461 O O . LEU A 1 175 ? -11.684 4.348 8.791 1.00 97.00 175 LEU A O 1
ATOM 1465 N N . TYR A 1 176 ? -9.890 4.620 7.464 1.00 97.69 176 TYR A N 1
ATOM 1466 C CA . TYR A 1 176 ? -9.041 3.656 8.158 1.00 97.69 176 TYR A CA 1
ATOM 1467 C C . TYR A 1 176 ? -8.736 4.081 9.602 1.00 97.69 176 TYR A C 1
ATOM 1469 O O . TYR A 1 176 ? -8.889 3.284 10.520 1.00 97.69 176 TYR A O 1
ATOM 1477 N N . CYS A 1 177 ? -8.404 5.353 9.846 1.00 98.00 177 CYS A N 1
ATOM 1478 C CA . CYS A 1 177 ? -8.236 5.888 11.202 1.00 98.00 177 CYS A CA 1
ATOM 1479 C C . CYS A 1 177 ? -9.501 5.725 12.053 1.00 98.00 177 CYS A C 1
ATOM 1481 O O . CYS A 1 177 ? -9.396 5.397 13.230 1.00 98.00 177 CYS A O 1
ATOM 1483 N N . TYR A 1 178 ? -10.691 5.939 11.478 1.00 97.06 178 TYR A N 1
ATOM 1484 C CA . TYR A 1 178 ? -11.941 5.668 12.190 1.00 97.06 178 TYR A CA 1
ATOM 1485 C C . TYR A 1 178 ? -12.056 4.180 12.547 1.00 97.06 178 TYR A C 1
ATOM 1487 O O . TYR A 1 178 ? -12.385 3.850 13.686 1.00 97.06 178 TYR A O 1
ATOM 1495 N N . PHE A 1 179 ? -11.757 3.287 11.600 1.00 97.06 179 PHE A N 1
ATOM 1496 C CA . PHE A 1 179 ? -11.780 1.846 11.840 1.00 97.06 179 PHE A CA 1
ATOM 1497 C C . PHE A 1 179 ? -10.796 1.421 12.939 1.00 97.06 179 PHE A C 1
ATOM 1499 O O . PHE A 1 179 ? -11.185 0.6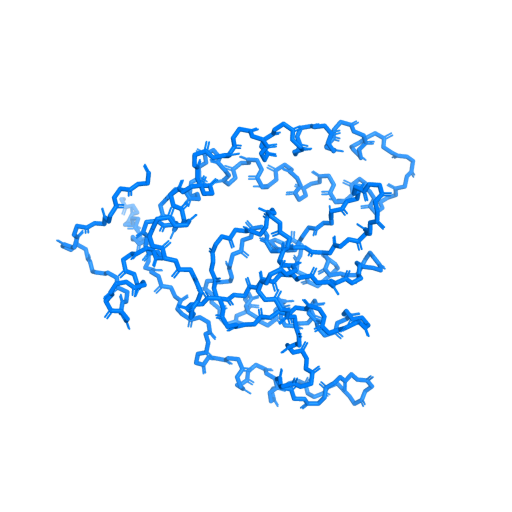49 13.808 1.00 97.06 179 PHE A O 1
ATOM 1506 N N . LEU A 1 180 ? -9.575 1.964 12.980 1.00 96.94 180 LEU A N 1
ATOM 1507 C CA . LEU A 1 180 ? -8.597 1.638 14.027 1.00 96.94 180 LEU A CA 1
ATOM 1508 C C . LEU A 1 180 ? -9.141 1.890 15.444 1.00 96.94 180 LEU A C 1
ATOM 1510 O O . LEU A 1 180 ? -8.974 1.044 16.321 1.00 96.94 180 LEU A O 1
ATOM 1514 N N . ASP A 1 181 ? -9.843 3.006 15.660 1.00 94.88 181 ASP A N 1
ATOM 1515 C CA . ASP A 1 181 ? -10.403 3.354 16.975 1.00 94.88 181 ASP A CA 1
ATOM 1516 C C . ASP A 1 181 ? -11.675 2.563 17.328 1.00 94.88 181 ASP A C 1
ATOM 1518 O O . ASP A 1 181 ? -11.938 2.314 18.506 1.00 94.88 181 ASP A O 1
ATOM 1522 N N . ASN A 1 182 ? -12.481 2.182 16.330 1.00 94.56 182 ASN A N 1
ATOM 1523 C CA . ASN A 1 182 ? -13.841 1.667 16.551 1.00 94.56 182 ASN A CA 1
ATOM 1524 C C . ASN A 1 182 ? -14.021 0.184 16.204 1.00 94.56 182 ASN A C 1
ATOM 1526 O O . ASN A 1 182 ? -15.012 -0.419 16.612 1.00 94.56 182 ASN A O 1
ATOM 1530 N N . GLN A 1 183 ? -13.093 -0.403 15.446 1.00 93.31 183 GLN A N 1
ATOM 1531 C CA . GLN A 1 183 ? -13.149 -1.767 14.901 1.00 93.31 183 GLN A CA 1
ATOM 1532 C C . GLN A 1 183 ? -14.369 -2.026 13.997 1.00 93.31 183 GLN A C 1
ATOM 1534 O O . GLN A 1 183 ? -14.749 -3.166 13.737 1.00 93.31 183 GLN A O 1
ATOM 1539 N N . VAL A 1 184 ? -14.993 -0.950 13.509 1.00 91.94 184 VAL A N 1
ATOM 1540 C CA . VAL A 1 184 ? -16.100 -0.948 12.549 1.00 91.94 184 VAL A CA 1
ATOM 1541 C C . VAL A 1 184 ? -15.932 0.227 11.588 1.00 91.94 184 VAL A C 1
ATOM 1543 O O . VAL A 1 184 ? -15.376 1.265 11.952 1.00 91.94 184 VAL A O 1
ATOM 1546 N N . GLY A 1 185 ? -16.393 0.064 10.347 1.00 89.56 185 GLY A N 1
ATOM 1547 C CA . GLY A 1 185 ? -16.379 1.145 9.362 1.00 89.56 185 GLY A CA 1
ATOM 1548 C C . GLY A 1 185 ? -17.377 2.261 9.719 1.00 89.56 185 GLY A C 1
ATOM 1549 O O . GLY A 1 185 ? -18.431 1.965 10.287 1.00 89.56 185 GLY A O 1
ATOM 1550 N N . PRO A 1 186 ? -17.083 3.525 9.367 1.00 90.31 186 PRO A N 1
ATOM 1551 C CA . PRO A 1 186 ? -17.972 4.650 9.646 1.00 90.31 186 PRO A CA 1
ATOM 1552 C C . PRO A 1 186 ? -19.256 4.595 8.807 1.00 90.31 186 PRO A C 1
ATOM 1554 O O . PRO A 1 186 ? -19.293 4.011 7.721 1.00 90.31 186 PRO A O 1
ATOM 1557 N N . THR A 1 187 ? -20.298 5.253 9.302 1.00 87.94 187 THR A N 1
ATOM 1558 C CA . THR A 1 187 ? -21.564 5.530 8.611 1.00 87.94 187 THR A CA 1
ATOM 1559 C C . THR A 1 187 ? -21.636 6.999 8.173 1.00 87.94 187 THR A C 1
ATOM 1561 O O . THR A 1 187 ? -20.840 7.826 8.611 1.00 87.94 187 THR A O 1
ATOM 1564 N N . ALA A 1 188 ? -22.618 7.362 7.339 1.00 82.38 188 ALA A N 1
ATOM 1565 C CA . ALA A 1 188 ? -22.762 8.719 6.781 1.00 82.38 188 ALA A CA 1
ATOM 1566 C C . ALA A 1 188 ? -22.903 9.852 7.829 1.00 82.38 188 ALA A C 1
ATOM 1568 O O . ALA A 1 188 ? -22.772 11.029 7.500 1.00 82.38 188 ALA A O 1
ATOM 1569 N N . GLY A 1 189 ? -23.203 9.524 9.092 1.00 84.00 189 GLY A N 1
ATOM 1570 C CA . GLY A 1 189 ? -23.305 10.497 10.187 1.00 84.00 189 GLY A CA 1
ATOM 1571 C C . GLY A 1 189 ? -22.036 10.651 11.028 1.00 84.00 189 GLY A C 1
ATOM 1572 O O . GLY A 1 189 ? -21.996 11.518 11.901 1.00 84.00 189 GLY A O 1
ATOM 1573 N N . ASP A 1 190 ? -21.023 9.814 10.807 1.00 91.44 190 ASP A N 1
ATOM 1574 C CA . ASP A 1 190 ? -19.846 9.748 11.664 1.00 91.44 190 ASP A CA 1
ATOM 1575 C C . ASP A 1 190 ? -18.823 10.848 11.361 1.00 91.44 190 ASP A C 1
ATOM 1577 O O . ASP A 1 190 ? -18.558 11.227 10.218 1.00 91.44 190 ASP A O 1
ATOM 1581 N N . HIS A 1 191 ? -18.181 11.344 12.418 1.00 91.88 191 HIS A N 1
ATOM 1582 C CA . HIS A 1 191 ? -17.082 12.291 12.292 1.00 91.88 191 HIS A CA 1
ATOM 1583 C C . HIS A 1 191 ? -15.759 11.553 12.089 1.00 91.88 191 HIS A C 1
ATOM 1585 O O . HIS A 1 191 ? -15.232 10.930 13.009 1.00 91.88 191 HIS A O 1
ATOM 1591 N N . LEU A 1 192 ? -15.189 11.669 10.888 1.00 94.00 192 LEU A N 1
ATOM 1592 C CA . LEU A 1 192 ? -13.899 11.052 10.587 1.00 94.00 192 LEU A CA 1
ATOM 1593 C C . LEU A 1 192 ? -12.732 11.832 11.218 1.00 94.00 192 LEU A C 1
ATOM 1595 O O . LEU A 1 192 ? -12.672 13.060 11.031 1.00 94.00 192 LEU A O 1
ATOM 1599 N N . PRO A 1 193 ? -11.762 11.156 11.872 1.00 93.81 193 PRO A N 1
ATOM 1600 C CA . PRO A 1 193 ? -10.577 11.802 12.431 1.00 93.81 193 PRO A CA 1
ATOM 1601 C C . PRO A 1 193 ? -9.816 12.632 11.381 1.00 93.81 193 PRO A C 1
ATOM 1603 O O . PRO A 1 193 ? -9.769 12.240 10.215 1.00 93.81 193 PRO A O 1
ATOM 1606 N N . PRO A 1 194 ? -9.216 13.779 11.747 1.00 94.19 194 PRO A N 1
ATOM 1607 C CA . PRO A 1 194 ? -8.326 14.522 10.854 1.00 94.19 194 PRO A CA 1
ATOM 1608 C C . PRO A 1 194 ? -6.933 13.873 10.772 1.00 94.19 194 PRO A C 1
ATOM 1610 O O . PRO A 1 194 ? -6.512 13.196 11.725 1.00 94.19 194 PRO A O 1
ATOM 1613 N N . LEU A 1 195 ? -6.219 14.134 9.666 1.00 93.56 195 LEU A N 1
ATOM 1614 C CA . LEU A 1 195 ? -4.827 13.723 9.417 1.00 93.56 195 LEU A CA 1
ATOM 1615 C C . LEU A 1 195 ? -3.824 14.882 9.548 1.00 93.56 195 LEU A C 1
ATOM 1617 O O . LEU A 1 195 ? -4.205 16.033 9.246 1.00 93.56 195 LEU A O 1
#